Protein AF-A0A927HAE6-F1 (afdb_monomer)

Sequence (203 aa):
MENYNNEDVLAQYFDYMKSEEATVVFIVKNLIADVDTNRKWIDVVSFDSYGTRGDKIAFNYIVIELFDRKMFPKYPKGAEMRLKKAITWKTAHEDIAKQRTIGVKGIKFLITCKLFDKNRGKKETQLLPYWNEEYGGFDYTGRVKTTTIAKQFNLEPKWSYKITGVRKISDNQFKFIRKNYDSKIYPRILREKFVKINWFLDK

Nearest PDB structures (foldseek):
  8ttb-assembly1_B  TM=1.935E-01  e=2.616E-01  Homo sapiens
  9fsm-assembly1_A  TM=1.400E-01  e=1.112E+00  Klebsiella pneumoniae
  8a43-assembly1_B  TM=2.307E-01  e=9.176E+00  Homo sapiens

Organism: NCBI:txid2772559

Secondary structure (DSSP, 8-state):
-----HHHHHHHHHHHTTSHHHHHHHHHHHH-TTS--TTEEEEEEEEEEEEEETTEEEEEEEEEEEEE--S---PPTT--HHHHHHHHHHHHHHHHHHHHHTT---EEEEEEEEEEETTTT-EEEEEEE--BTTTTB---SSSSS-SEEEEEEEPPP-EEEEEEEEEEE-HHHHHHHHHHIIIIIHHHHHHHSS--GGGGT--

Structure (mmCIF, N/CA/C/O backbone):
data_AF-A0A927HAE6-F1
#
_entry.id   AF-A0A927HAE6-F1
#
loop_
_atom_site.group_PDB
_atom_site.id
_atom_site.type_symbol
_atom_site.label_atom_id
_atom_site.label_alt_id
_atom_site.label_comp_id
_atom_site.label_asym_id
_atom_site.label_entity_id
_atom_site.label_seq_id
_atom_site.pdbx_PDB_ins_code
_atom_site.Cartn_x
_atom_site.Cartn_y
_atom_site.Cartn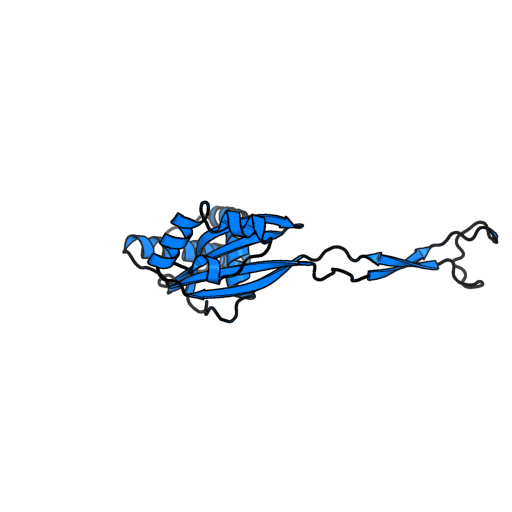_z
_atom_site.occupancy
_atom_site.B_iso_or_equiv
_atom_site.auth_seq_id
_atom_site.auth_comp_id
_atom_site.auth_asym_id
_atom_site.auth_atom_id
_atom_site.pdbx_PDB_model_num
ATOM 1 N N . MET A 1 1 ? -17.449 27.053 11.592 1.00 42.19 1 MET A N 1
ATOM 2 C CA . MET A 1 1 ? -16.990 26.309 10.399 1.00 42.19 1 MET A CA 1
ATOM 3 C C . MET A 1 1 ? -15.480 26.420 10.397 1.00 42.19 1 MET A C 1
ATOM 5 O O . MET A 1 1 ? -15.002 27.544 10.413 1.00 42.19 1 MET A O 1
ATOM 9 N N . GLU A 1 2 ? -14.742 25.316 10.505 1.00 46.38 2 GLU A N 1
ATOM 10 C CA . GLU A 1 2 ? -13.275 25.371 10.457 1.00 46.38 2 GLU A CA 1
ATOM 11 C C . GLU A 1 2 ? -12.847 25.801 9.049 1.00 46.38 2 GLU A C 1
ATOM 13 O O . GLU A 1 2 ? -12.981 25.042 8.088 1.00 46.38 2 GLU A O 1
ATOM 18 N N . ASN A 1 3 ? -12.391 27.049 8.922 1.00 47.56 3 ASN A N 1
ATOM 19 C CA . ASN A 1 3 ? -11.687 27.530 7.741 1.00 47.56 3 ASN A CA 1
ATOM 20 C C . ASN A 1 3 ? -10.316 26.861 7.738 1.00 47.56 3 ASN A C 1
ATOM 22 O O . ASN A 1 3 ? -9.358 27.384 8.302 1.00 47.56 3 ASN A O 1
ATOM 26 N N . TYR A 1 4 ? -10.224 25.675 7.145 1.00 58.69 4 TYR A N 1
ATOM 27 C CA . TYR A 1 4 ? -8.917 25.133 6.819 1.00 58.69 4 TYR A CA 1
ATOM 28 C C . TYR A 1 4 ? -8.237 26.071 5.833 1.00 58.69 4 TYR A C 1
ATOM 30 O O . TYR A 1 4 ? -8.824 26.437 4.812 1.00 58.69 4 TYR A O 1
ATOM 38 N N . ASN A 1 5 ? -6.989 26.426 6.124 1.00 83.50 5 ASN A N 1
ATOM 39 C CA . ASN A 1 5 ? -6.126 26.964 5.096 1.00 83.50 5 ASN A CA 1
ATOM 40 C C . ASN A 1 5 ? -5.948 25.867 4.033 1.00 83.50 5 ASN A C 1
ATOM 42 O O . ASN A 1 5 ? -5.366 24.812 4.295 1.00 83.50 5 ASN A O 1
ATOM 46 N N . ASN A 1 6 ? -6.530 26.077 2.852 1.00 86.06 6 ASN A N 1
ATOM 47 C CA . ASN A 1 6 ? -6.488 25.102 1.762 1.00 86.06 6 ASN A CA 1
ATOM 48 C C . ASN A 1 6 ? -5.044 24.788 1.341 1.00 86.06 6 ASN A C 1
ATOM 50 O O . ASN A 1 6 ? -4.777 23.677 0.883 1.00 86.06 6 ASN A O 1
ATOM 54 N N . GLU A 1 7 ? -4.128 25.741 1.520 1.00 88.19 7 GLU A N 1
ATOM 55 C CA . GLU A 1 7 ? -2.707 25.583 1.210 1.00 88.19 7 GLU A CA 1
ATOM 56 C C . GLU A 1 7 ? -2.041 24.555 2.129 1.00 88.19 7 GLU A C 1
ATOM 58 O O . GLU A 1 7 ? -1.369 23.648 1.638 1.00 88.19 7 GLU A O 1
ATOM 63 N N . ASP A 1 8 ? -2.324 24.600 3.433 1.00 92.31 8 ASP A N 1
ATOM 64 C CA . ASP A 1 8 ? -1.765 23.649 4.402 1.00 92.31 8 ASP A CA 1
ATOM 65 C C . ASP A 1 8 ? -2.241 22.216 4.123 1.00 92.31 8 ASP A C 1
ATOM 67 O O . ASP A 1 8 ? -1.464 21.261 4.177 1.00 92.31 8 ASP A O 1
ATOM 71 N N . VAL A 1 9 ? -3.523 22.052 3.776 1.00 92.69 9 VAL A N 1
ATOM 72 C CA . VAL A 1 9 ? -4.093 20.739 3.424 1.00 92.69 9 VAL A CA 1
ATOM 73 C C . VAL A 1 9 ? -3.466 20.196 2.138 1.00 92.69 9 VAL A C 1
ATOM 75 O O . VAL A 1 9 ? -3.219 18.994 2.030 1.00 92.69 9 VAL A O 1
ATOM 78 N N . LEU A 1 10 ? -3.194 21.065 1.162 1.00 95.50 10 LEU A N 1
ATOM 79 C CA . LEU A 1 10 ? -2.511 20.688 -0.074 1.00 95.50 10 LEU A CA 1
ATOM 80 C C . LEU A 1 10 ? -1.057 20.287 0.175 1.00 95.50 10 LEU A C 1
ATOM 82 O O . LEU A 1 10 ? -0.629 19.268 -0.364 1.00 95.50 10 LEU A O 1
ATOM 86 N N . ALA A 1 11 ? -0.321 21.040 0.995 1.00 95.50 11 ALA A N 1
ATOM 87 C CA . ALA A 1 11 ? 1.064 20.734 1.339 1.00 95.50 11 ALA A CA 1
ATOM 88 C C . ALA A 1 11 ? 1.182 19.345 1.988 1.00 95.50 11 ALA A C 1
ATOM 90 O O . ALA A 1 11 ? 1.904 18.487 1.478 1.00 95.50 11 ALA A O 1
ATOM 91 N N . GLN A 1 12 ? 0.367 19.073 3.014 1.00 96.19 12 GLN A N 1
ATOM 92 C CA . GLN A 1 12 ? 0.326 17.760 3.671 1.00 96.19 12 GLN A CA 1
ATOM 93 C C . GLN A 1 12 ? -0.044 16.635 2.698 1.00 96.19 12 GLN A C 1
ATOM 95 O O . GLN A 1 12 ? 0.540 15.552 2.732 1.00 96.19 12 GLN A O 1
ATOM 100 N N . TYR A 1 13 ? -0.991 16.890 1.792 1.00 96.88 13 TYR A N 1
ATOM 101 C CA . TYR A 1 13 ? -1.370 15.911 0.780 1.00 96.88 13 TYR A CA 1
ATOM 102 C C . TYR A 1 13 ? -0.236 15.623 -0.218 1.00 96.88 13 TYR A C 1
ATOM 104 O O . TYR A 1 13 ? -0.074 14.477 -0.638 1.00 96.88 13 TYR A O 1
ATOM 112 N N . PHE A 1 14 ? 0.565 16.621 -0.600 1.00 96.12 14 PHE A N 1
ATOM 113 C CA . PHE A 1 14 ? 1.716 16.408 -1.482 1.00 96.12 14 PHE A CA 1
ATOM 114 C C . PHE A 1 14 ? 2.829 15.603 -0.818 1.00 96.12 14 PHE A C 1
ATOM 116 O O . PHE A 1 14 ? 3.466 14.795 -1.496 1.00 96.12 14 PHE A O 1
ATOM 123 N N . ASP A 1 15 ? 3.038 15.780 0.483 1.00 96.56 15 ASP A N 1
ATOM 124 C CA . ASP A 1 15 ? 3.978 14.952 1.235 1.00 96.56 15 ASP A CA 1
ATOM 125 C C . ASP A 1 15 ? 3.457 13.521 1.374 1.00 96.56 15 ASP A C 1
ATOM 127 O O . ASP A 1 15 ? 4.186 12.573 1.079 1.00 96.56 15 ASP A O 1
ATOM 131 N N . TYR A 1 16 ? 2.162 13.352 1.667 1.00 96.38 16 TYR A N 1
ATOM 132 C CA . TYR A 1 16 ? 1.500 12.048 1.619 1.00 96.38 16 TYR A CA 1
ATOM 133 C C . TYR A 1 16 ? 1.678 11.360 0.260 1.00 96.38 16 TYR A C 1
ATOM 135 O O . TYR A 1 16 ? 1.997 10.179 0.208 1.00 96.38 16 TYR A O 1
ATOM 143 N N . MET A 1 17 ? 1.524 12.072 -0.860 1.00 95.56 17 MET A N 1
ATOM 144 C CA . MET A 1 17 ? 1.673 11.479 -2.196 1.00 95.56 17 MET A CA 1
ATOM 145 C C . MET A 1 17 ? 3.058 10.868 -2.462 1.00 95.56 17 MET A C 1
ATOM 147 O O . MET A 1 17 ? 3.177 10.042 -3.368 1.00 95.56 17 MET A O 1
ATOM 151 N N . LYS A 1 18 ? 4.085 11.272 -1.708 1.00 93.31 18 LYS A N 1
ATOM 152 C CA . LYS A 1 18 ? 5.451 10.742 -1.808 1.00 93.31 18 LYS A CA 1
ATOM 153 C C . LYS A 1 18 ? 5.709 9.577 -0.845 1.00 93.31 18 LYS A C 1
ATOM 155 O O . LYS A 1 18 ? 6.786 8.993 -0.905 1.00 93.31 18 LYS A O 1
ATOM 160 N N . SER A 1 19 ? 4.760 9.248 0.032 1.00 93.88 19 SER A N 1
ATOM 161 C CA . SER A 1 19 ? 4.939 8.228 1.063 1.00 93.88 19 SER A CA 1
ATOM 162 C C . SER A 1 19 ? 4.678 6.806 0.558 1.00 93.88 19 SER A C 1
ATOM 164 O O . SER A 1 19 ? 4.001 6.550 -0.449 1.00 93.88 19 SER A O 1
ATOM 166 N N . GLU A 1 20 ? 5.180 5.838 1.321 1.00 94.44 20 GLU A N 1
ATOM 167 C CA . GLU A 1 20 ? 4.875 4.421 1.162 1.00 94.44 20 GLU A CA 1
ATOM 168 C C . GLU A 1 20 ? 3.369 4.165 1.316 1.00 94.44 20 GLU A C 1
ATOM 170 O O . GLU A 1 20 ? 2.805 3.325 0.612 1.00 94.44 20 GLU A O 1
ATOM 175 N N . GLU A 1 21 ? 2.698 4.925 2.184 1.00 96.06 21 GLU A N 1
ATOM 176 C CA . GLU A 1 21 ? 1.262 4.815 2.432 1.00 96.06 21 GLU A CA 1
ATOM 177 C C . GLU A 1 21 ? 0.447 5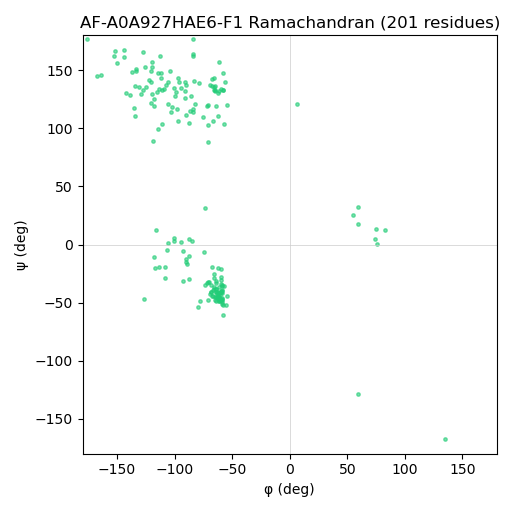.094 1.162 1.00 96.06 21 GLU A C 1
ATOM 179 O O . GLU A 1 21 ? -0.424 4.300 0.795 1.00 96.06 21 GLU A O 1
ATOM 184 N N . ALA A 1 22 ? 0.766 6.167 0.429 1.00 96.06 22 ALA A N 1
ATOM 185 C CA . ALA A 1 22 ? 0.105 6.471 -0.839 1.00 96.06 22 ALA A CA 1
ATOM 186 C C . ALA A 1 22 ? 0.317 5.363 -1.879 1.00 96.06 22 ALA A C 1
ATOM 188 O O . ALA A 1 22 ? -0.607 5.012 -2.623 1.00 96.06 22 ALA A O 1
ATOM 189 N N . THR A 1 23 ? 1.509 4.761 -1.894 1.00 95.94 23 THR A N 1
ATOM 190 C CA . THR A 1 23 ? 1.818 3.615 -2.758 1.00 95.94 23 THR A CA 1
ATOM 191 C C . THR A 1 23 ? 0.961 2.401 -2.393 1.00 95.94 23 THR A C 1
ATOM 193 O O . THR A 1 23 ? 0.366 1.774 -3.274 1.00 95.94 23 THR A O 1
ATOM 196 N N . VAL A 1 24 ? 0.832 2.091 -1.101 1.00 97.56 24 VAL A N 1
ATOM 197 C CA . VAL A 1 24 ? -0.022 1.001 -0.614 1.00 97.56 24 VAL A CA 1
ATOM 198 C C . VAL A 1 24 ? -1.488 1.244 -0.980 1.00 97.56 24 VAL A C 1
ATOM 200 O O . VAL A 1 24 ? -2.131 0.359 -1.548 1.00 97.56 24 VAL A O 1
ATOM 203 N N . VAL A 1 25 ? -2.015 2.445 -0.729 1.00 97.06 25 VAL A N 1
ATOM 204 C CA . VAL A 1 25 ? -3.400 2.806 -1.078 1.00 97.06 25 VAL A CA 1
ATOM 205 C C . VAL A 1 25 ? -3.643 2.666 -2.583 1.00 97.06 25 VAL A C 1
ATOM 207 O O . VAL A 1 25 ? -4.686 2.148 -2.992 1.00 97.06 25 VAL A O 1
ATOM 210 N N . PHE A 1 26 ? -2.677 3.056 -3.422 1.00 95.69 26 PHE A N 1
ATOM 211 C CA . PHE A 1 26 ? -2.753 2.847 -4.868 1.00 95.69 26 PHE A CA 1
ATOM 212 C C . PHE A 1 26 ? -2.854 1.360 -5.234 1.00 95.69 26 PHE A C 1
ATOM 214 O O . PHE A 1 26 ? -3.724 1.003 -6.034 1.00 95.69 26 PHE A O 1
ATOM 221 N N . ILE A 1 27 ? -2.005 0.505 -4.651 1.00 96.44 27 ILE A N 1
ATOM 222 C CA . ILE A 1 27 ? -2.010 -0.946 -4.898 1.00 96.44 27 ILE A CA 1
ATOM 223 C C . ILE A 1 27 ? -3.377 -1.532 -4.547 1.00 96.44 27 ILE A C 1
ATOM 225 O O . ILE A 1 27 ? -3.995 -2.193 -5.380 1.00 96.44 27 ILE A O 1
ATOM 229 N N . VAL A 1 28 ? -3.870 -1.253 -3.341 1.00 97.06 28 VAL A N 1
ATOM 230 C CA . VAL A 1 28 ? -5.134 -1.804 -2.839 1.00 97.06 28 VAL A CA 1
ATOM 231 C C . VAL A 1 28 ? -6.301 -1.382 -3.717 1.00 97.06 28 VAL A C 1
ATOM 233 O O . VAL A 1 28 ? -7.103 -2.216 -4.120 1.00 97.06 28 VAL A O 1
ATOM 236 N N . LYS A 1 29 ? -6.383 -0.091 -4.047 1.00 95.19 29 LYS A N 1
ATOM 237 C CA . LYS A 1 29 ? -7.529 0.463 -4.766 1.00 95.19 29 LYS A CA 1
ATOM 238 C C . LYS A 1 29 ? -7.571 0.068 -6.243 1.00 95.19 29 LYS A C 1
ATOM 240 O O . LYS A 1 29 ? -8.657 -0.065 -6.793 1.00 95.19 29 LYS A O 1
ATOM 245 N N . ASN A 1 30 ? -6.415 -0.053 -6.900 1.00 94.25 30 ASN A N 1
ATOM 246 C CA . ASN A 1 30 ? -6.360 -0.192 -8.361 1.00 94.25 30 ASN A CA 1
ATOM 247 C C . ASN A 1 30 ? -5.966 -1.592 -8.838 1.00 94.25 30 ASN A C 1
ATOM 249 O O . ASN A 1 30 ? -6.193 -1.903 -10.004 1.00 94.25 30 ASN A O 1
ATOM 253 N N . LEU A 1 31 ? -5.339 -2.415 -7.991 1.00 94.81 31 LEU A N 1
ATOM 254 C CA . LEU A 1 31 ? -4.762 -3.698 -8.414 1.00 94.81 31 LEU A CA 1
ATOM 255 C C . LEU A 1 31 ? -5.398 -4.915 -7.737 1.00 94.81 31 LEU A C 1
ATOM 257 O O . LEU A 1 31 ? -5.117 -6.037 -8.156 1.00 94.81 31 LEU A O 1
ATOM 261 N N . ILE A 1 32 ? -6.229 -4.720 -6.709 1.00 93.44 32 ILE A N 1
ATOM 262 C CA . ILE A 1 32 ? -6.862 -5.809 -5.961 1.00 93.44 32 ILE A CA 1
ATOM 263 C C . ILE A 1 32 ? -8.374 -5.776 -6.181 1.00 93.44 32 ILE A C 1
ATOM 265 O O . ILE A 1 32 ? -9.083 -5.018 -5.531 1.00 93.44 32 ILE A O 1
ATOM 269 N N . ALA A 1 33 ? -8.871 -6.627 -7.079 1.00 89.81 33 ALA A N 1
ATOM 270 C CA . ALA A 1 33 ? -10.307 -6.738 -7.345 1.00 89.81 33 ALA A CA 1
ATOM 271 C C . ALA A 1 33 ? -11.085 -7.376 -6.176 1.00 89.81 33 ALA A C 1
ATOM 273 O O . ALA A 1 33 ? -12.223 -6.999 -5.915 1.00 89.81 33 ALA A O 1
ATOM 274 N N . ASP A 1 34 ? -10.453 -8.296 -5.439 1.00 88.75 34 ASP A N 1
ATOM 275 C CA . ASP A 1 34 ? -11.093 -9.088 -4.375 1.00 88.75 34 ASP A CA 1
ATOM 276 C C . ASP A 1 34 ? -11.371 -8.295 -3.083 1.00 88.75 34 ASP A C 1
ATOM 278 O O . ASP A 1 34 ? -11.968 -8.816 -2.139 1.00 88.75 34 ASP A O 1
ATOM 282 N N . VAL A 1 35 ? -10.908 -7.046 -3.004 1.00 91.44 35 VAL A N 1
ATOM 283 C CA . VAL A 1 35 ? -11.091 -6.174 -1.841 1.00 91.44 35 VAL A CA 1
ATOM 284 C C . VAL A 1 35 ? -12.035 -5.051 -2.239 1.00 91.44 35 VAL A C 1
ATOM 286 O O . VAL A 1 35 ? -11.641 -4.098 -2.909 1.00 91.44 35 VAL A O 1
ATOM 289 N N . ASP A 1 36 ? -13.288 -5.145 -1.794 1.00 92.31 36 ASP A N 1
ATOM 290 C CA . ASP A 1 36 ? -14.262 -4.087 -2.039 1.00 92.31 36 ASP A CA 1
ATOM 291 C C . ASP A 1 36 ? -13.932 -2.843 -1.202 1.00 92.31 36 ASP A C 1
ATOM 293 O O . ASP A 1 36 ? -14.165 -2.774 0.009 1.00 92.31 36 ASP A O 1
ATOM 297 N N . THR A 1 37 ? -13.363 -1.846 -1.876 1.00 93.56 37 THR A N 1
ATOM 298 C CA . THR A 1 37 ? -13.028 -0.539 -1.298 1.00 93.56 37 THR A CA 1
ATOM 299 C C . THR A 1 37 ? -14.133 0.498 -1.523 1.00 93.56 37 THR A C 1
ATOM 301 O O . THR A 1 37 ? -13.995 1.661 -1.114 1.00 93.56 37 THR A O 1
ATOM 304 N N . ASN A 1 38 ? -15.254 0.114 -2.146 1.00 91.25 38 ASN A N 1
ATOM 305 C CA . ASN A 1 38 ? -16.365 1.025 -2.377 1.00 91.25 38 ASN A CA 1
ATOM 306 C C . ASN A 1 38 ? -16.975 1.466 -1.052 1.00 91.25 38 ASN A C 1
ATOM 308 O O . ASN A 1 38 ? -17.261 0.670 -0.162 1.00 91.25 38 ASN A O 1
ATOM 312 N N . ARG A 1 39 ? -17.182 2.781 -0.918 1.00 92.19 39 ARG A N 1
ATOM 313 C CA . ARG A 1 39 ? -17.737 3.401 0.299 1.00 92.19 39 ARG A CA 1
ATOM 314 C C . ARG A 1 39 ? -16.959 3.047 1.577 1.00 92.19 39 ARG A C 1
ATOM 316 O O . ARG A 1 39 ? -17.526 3.135 2.665 1.00 92.19 39 ARG A O 1
ATOM 323 N N . LYS A 1 40 ? -15.669 2.710 1.455 1.00 96.75 40 LYS A N 1
ATOM 324 C CA . LYS A 1 40 ? -14.759 2.482 2.583 1.00 96.75 40 LYS A CA 1
ATOM 325 C C . LYS A 1 40 ? -13.578 3.450 2.574 1.00 96.75 40 LYS A C 1
ATOM 327 O O . LYS A 1 40 ? -13.258 4.042 1.533 1.00 96.75 40 LYS A O 1
ATOM 332 N N . TRP A 1 41 ? -12.982 3.643 3.743 1.00 97.81 41 TRP A N 1
ATOM 333 C CA . TRP A 1 41 ? -11.652 4.218 3.918 1.00 97.81 41 TRP A CA 1
ATOM 334 C C . TRP A 1 41 ? -10.631 3.095 4.072 1.00 97.81 41 TRP A C 1
ATOM 336 O O . TRP A 1 41 ? -10.944 2.050 4.643 1.00 97.81 41 TRP A O 1
ATOM 346 N N . ILE A 1 42 ? -9.440 3.305 3.518 1.00 97.94 42 ILE A N 1
ATOM 347 C CA . ILE A 1 42 ? -8.320 2.367 3.586 1.00 97.94 42 ILE A CA 1
ATOM 348 C C . ILE A 1 42 ? -7.330 2.956 4.577 1.00 97.94 42 ILE A C 1
ATOM 350 O O . ILE A 1 42 ? -6.853 4.064 4.356 1.00 97.94 42 ILE A O 1
ATOM 354 N N . ASP A 1 43 ? -7.035 2.209 5.630 1.00 97.69 43 ASP A N 1
ATOM 355 C CA . ASP A 1 43 ? -5.989 2.526 6.593 1.00 97.69 43 ASP A CA 1
ATOM 356 C C . ASP A 1 43 ? -4.828 1.540 6.423 1.00 97.69 43 ASP A C 1
ATOM 358 O O . ASP A 1 43 ? -5.052 0.330 6.304 1.00 97.69 43 ASP A O 1
ATOM 362 N N . VAL A 1 44 ? -3.592 2.034 6.387 1.00 97.50 44 VAL A N 1
ATOM 363 C CA . VAL A 1 44 ? -2.393 1.197 6.250 1.00 97.50 44 VAL A CA 1
ATOM 364 C C . VAL A 1 44 ? -1.818 0.951 7.637 1.00 97.50 44 VAL A C 1
ATOM 366 O O . VAL A 1 44 ? -1.216 1.828 8.243 1.00 97.50 44 VAL A O 1
ATOM 369 N N . VAL A 1 45 ? -1.994 -0.264 8.155 1.00 96.38 45 VAL A N 1
ATOM 370 C CA . VAL A 1 45 ? -1.697 -0.558 9.568 1.00 96.38 45 VAL A CA 1
ATOM 371 C C . VAL A 1 45 ? -0.274 -1.075 9.763 1.00 96.38 45 VAL A C 1
ATOM 373 O O . VAL A 1 45 ? 0.324 -0.892 10.824 1.00 96.38 45 VAL A O 1
ATOM 376 N N . SER A 1 46 ? 0.263 -1.789 8.776 1.00 96.81 46 SER A N 1
ATOM 377 C CA . SER A 1 46 ? 1.616 -2.340 8.832 1.00 96.81 46 SER A CA 1
ATOM 378 C C . SER A 1 46 ? 2.067 -2.756 7.442 1.00 96.81 46 SER A C 1
ATOM 380 O O . SER A 1 46 ? 1.269 -3.236 6.645 1.00 96.81 46 SER A O 1
ATOM 382 N N . PHE A 1 47 ? 3.348 -2.618 7.152 1.00 96.88 47 PHE A N 1
ATOM 383 C CA . PHE A 1 47 ? 3.971 -3.204 5.977 1.00 96.88 47 PHE A CA 1
ATOM 384 C C . PHE A 1 47 ? 5.440 -3.465 6.285 1.00 96.88 47 PHE A C 1
ATOM 386 O O . PHE A 1 47 ? 5.975 -2.949 7.266 1.00 96.88 47 PHE A O 1
ATOM 393 N N . ASP A 1 48 ? 6.081 -4.246 5.427 1.00 95.56 48 ASP A N 1
ATOM 394 C CA . ASP A 1 48 ? 7.534 -4.331 5.371 1.00 95.56 48 ASP A CA 1
ATOM 395 C C . ASP A 1 48 ? 8.009 -4.247 3.921 1.00 95.56 48 ASP A C 1
ATOM 397 O O . ASP A 1 48 ? 7.308 -4.679 2.997 1.00 95.56 48 ASP A O 1
ATOM 401 N N . SER A 1 49 ? 9.201 -3.689 3.722 1.00 93.94 49 SER A N 1
ATOM 402 C CA . SER A 1 49 ? 9.795 -3.479 2.404 1.00 93.94 49 SER A CA 1
ATOM 403 C C . SER A 1 49 ? 11.251 -3.931 2.369 1.00 93.94 49 SER A C 1
ATOM 405 O O . SER A 1 49 ? 11.944 -3.887 3.377 1.00 93.94 49 SER A O 1
ATOM 407 N N . TYR A 1 50 ? 11.720 -4.361 1.197 1.00 90.19 50 TYR A N 1
ATOM 408 C CA . TYR A 1 50 ? 13.088 -4.863 1.005 1.00 90.19 50 TYR A CA 1
ATOM 409 C C . TYR A 1 50 ? 13.926 -4.007 0.042 1.00 90.19 50 TYR A C 1
ATOM 411 O O . TYR A 1 50 ? 14.988 -4.434 -0.413 1.00 90.19 50 TYR A O 1
ATOM 419 N N . GLY A 1 51 ? 13.446 -2.807 -0.300 1.00 89.56 51 GLY A N 1
ATOM 420 C CA . GLY A 1 51 ? 14.175 -1.822 -1.098 1.00 89.56 51 GLY A CA 1
ATOM 421 C C . GLY A 1 51 ? 13.333 -1.176 -2.193 1.00 89.56 51 GLY A C 1
ATOM 422 O O . GLY A 1 51 ? 12.109 -1.311 -2.233 1.00 89.56 51 GLY A O 1
ATOM 423 N N . THR A 1 52 ? 14.006 -0.483 -3.107 1.00 91.69 52 THR A N 1
ATOM 424 C CA . THR A 1 52 ? 13.386 0.244 -4.219 1.00 91.69 52 THR A CA 1
ATOM 425 C C . THR A 1 52 ? 13.871 -0.274 -5.572 1.00 91.69 52 THR A C 1
ATOM 427 O O . THR A 1 52 ? 14.968 -0.824 -5.711 1.00 91.69 52 THR A O 1
ATOM 430 N N . ARG A 1 53 ? 13.029 -0.135 -6.598 1.00 90.94 53 ARG A N 1
ATOM 431 C CA . ARG A 1 53 ? 13.390 -0.346 -8.003 1.00 90.94 53 ARG A CA 1
ATOM 432 C C . ARG A 1 53 ? 12.833 0.811 -8.827 1.00 90.94 53 ARG A C 1
ATOM 434 O O . ARG A 1 53 ? 11.617 0.937 -8.975 1.00 90.94 53 ARG A O 1
ATOM 441 N N . GLY A 1 54 ? 13.723 1.659 -9.339 1.00 88.25 54 GLY A N 1
ATOM 442 C CA . GLY A 1 54 ? 13.318 2.955 -9.883 1.00 88.25 54 GLY A CA 1
ATOM 443 C C . GLY A 1 54 ? 12.627 3.793 -8.804 1.00 88.25 54 GLY A C 1
ATOM 444 O O . GLY A 1 54 ? 13.134 3.908 -7.693 1.00 88.25 54 GLY A O 1
ATOM 445 N N . ASP A 1 55 ? 11.440 4.307 -9.115 1.00 88.38 55 ASP A N 1
ATOM 446 C CA . ASP A 1 55 ? 10.588 5.106 -8.226 1.00 88.38 55 ASP A CA 1
ATOM 447 C C . ASP A 1 55 ? 9.683 4.266 -7.302 1.00 88.38 55 ASP A C 1
ATOM 449 O O . ASP A 1 55 ? 8.841 4.818 -6.597 1.00 88.38 55 ASP A O 1
ATOM 453 N N . LYS A 1 56 ? 9.782 2.927 -7.333 1.00 92.38 56 LYS A N 1
ATOM 454 C CA . LYS A 1 56 ? 8.823 2.030 -6.663 1.00 92.38 56 LYS A CA 1
ATOM 455 C C . LYS A 1 56 ? 9.438 1.263 -5.510 1.00 92.38 56 LYS A C 1
ATOM 457 O O . LYS A 1 56 ? 10.486 0.638 -5.659 1.00 92.38 56 LYS A O 1
ATOM 462 N N . ILE A 1 57 ? 8.727 1.229 -4.388 1.00 93.38 57 ILE A N 1
ATOM 463 C CA . ILE A 1 57 ? 9.076 0.419 -3.217 1.00 93.38 57 ILE A CA 1
ATOM 464 C C . ILE A 1 57 ? 8.655 -1.030 -3.450 1.00 93.38 57 ILE A C 1
ATOM 466 O O . ILE A 1 57 ? 7.579 -1.301 -3.990 1.00 93.38 57 ILE A O 1
ATOM 470 N N . ALA A 1 58 ? 9.499 -1.970 -3.042 1.00 93.56 58 ALA A N 1
ATOM 471 C CA . ALA A 1 58 ? 9.229 -3.393 -3.106 1.00 93.56 58 ALA A CA 1
ATOM 472 C C . ALA A 1 58 ? 8.841 -3.921 -1.717 1.00 93.56 58 ALA A C 1
ATOM 474 O O . ALA A 1 58 ? 9.626 -3.849 -0.774 1.00 93.56 58 ALA A O 1
ATOM 475 N N . PHE A 1 59 ? 7.622 -4.448 -1.600 1.00 95.56 59 PHE A N 1
ATOM 476 C CA . PHE A 1 59 ? 7.045 -4.891 -0.330 1.00 95.56 59 PHE A CA 1
ATOM 477 C C . PHE A 1 59 ? 7.230 -6.393 -0.110 1.00 95.56 59 PHE A C 1
ATOM 479 O O . PHE A 1 59 ? 7.017 -7.184 -1.030 1.00 95.56 59 PHE A O 1
ATOM 486 N N . ASN A 1 60 ? 7.546 -6.783 1.124 1.00 94.81 60 ASN A N 1
ATOM 487 C CA . ASN A 1 60 ? 7.442 -8.168 1.579 1.00 94.81 60 ASN A CA 1
ATOM 488 C C . ASN A 1 60 ? 5.981 -8.511 1.894 1.00 94.81 60 ASN A C 1
ATOM 490 O O . ASN A 1 60 ? 5.446 -9.506 1.402 1.00 94.81 60 ASN A O 1
ATOM 494 N N . TYR A 1 61 ? 5.311 -7.652 2.665 1.00 96.56 61 TYR A N 1
ATOM 495 C CA . TYR A 1 61 ? 3.883 -7.756 2.951 1.00 96.56 61 TYR A CA 1
ATOM 496 C C . TYR A 1 61 ? 3.274 -6.386 3.248 1.00 96.56 61 TYR A C 1
ATOM 498 O O . TYR A 1 61 ? 3.977 -5.428 3.565 1.00 96.56 61 TYR A O 1
ATOM 506 N N . ILE A 1 62 ? 1.950 -6.321 3.158 1.00 97.88 62 ILE A N 1
ATOM 507 C CA . ILE A 1 62 ? 1.125 -5.163 3.489 1.00 97.88 62 ILE A CA 1
ATOM 508 C C . ILE A 1 62 ? -0.062 -5.659 4.320 1.00 97.88 62 ILE A C 1
ATOM 510 O O . ILE A 1 62 ? -0.691 -6.659 3.978 1.00 97.88 62 ILE A O 1
ATOM 514 N N . VAL A 1 63 ? -0.401 -4.943 5.386 1.00 98.12 63 VAL A N 1
ATOM 515 C CA . VAL A 1 63 ? -1.635 -5.102 6.152 1.00 98.12 63 VAL A CA 1
ATOM 516 C C . VAL A 1 63 ? -2.405 -3.794 6.124 1.00 98.12 63 VAL A C 1
ATOM 518 O O . VAL A 1 63 ? -1.925 -2.760 6.591 1.00 98.12 63 VAL A O 1
ATOM 521 N N . ILE A 1 64 ? -3.631 -3.869 5.621 1.00 98.25 64 ILE A N 1
ATOM 522 C CA . ILE A 1 64 ? -4.584 -2.762 5.649 1.00 98.25 64 ILE A CA 1
ATOM 523 C C . ILE A 1 64 ? -5.763 -3.077 6.557 1.00 98.25 64 ILE A C 1
ATOM 525 O O . ILE A 1 64 ? -6.056 -4.241 6.839 1.00 98.25 64 ILE A O 1
ATOM 529 N N . GLU A 1 65 ? -6.479 -2.034 6.945 1.00 98.12 65 GLU A N 1
ATOM 530 C CA . GLU A 1 65 ? -7.754 -2.105 7.639 1.00 98.12 65 GLU A CA 1
ATOM 531 C C . GLU A 1 65 ? -8.777 -1.221 6.918 1.00 98.12 65 GLU A C 1
ATOM 533 O O . GLU A 1 65 ? -8.507 -0.068 6.591 1.00 98.12 65 GLU A O 1
ATOM 538 N N . LEU A 1 66 ? -9.947 -1.783 6.613 1.00 98.00 66 LEU A N 1
ATOM 539 C CA . LEU A 1 66 ? -11.025 -1.070 5.937 1.00 98.00 66 LEU A CA 1
ATOM 540 C C . LEU A 1 66 ? -12.083 -0.606 6.928 1.00 98.00 66 LEU A C 1
ATOM 542 O O . LEU A 1 66 ? -12.658 -1.427 7.647 1.00 98.00 66 LEU A O 1
ATOM 546 N N . PHE A 1 67 ? -12.400 0.682 6.879 1.00 98.00 67 PHE A N 1
ATOM 547 C CA . PHE A 1 67 ? -13.440 1.309 7.691 1.00 98.00 67 PHE A CA 1
ATOM 548 C C . PHE A 1 67 ? -14.609 1.755 6.818 1.00 98.00 67 PHE A C 1
ATOM 550 O O . PHE A 1 67 ? -14.414 2.222 5.696 1.00 98.00 67 PHE A O 1
ATOM 557 N N . ASP A 1 68 ? -15.834 1.639 7.325 1.00 97.62 68 ASP A N 1
ATOM 558 C CA . ASP A 1 68 ? -16.985 2.256 6.667 1.00 97.62 68 ASP A CA 1
ATOM 559 C C . ASP A 1 68 ? -16.875 3.779 6.746 1.00 97.62 68 ASP A C 1
ATOM 561 O O . ASP A 1 68 ? -16.475 4.330 7.772 1.00 97.62 68 ASP A O 1
ATOM 565 N N . ARG A 1 69 ? -17.273 4.479 5.681 1.00 97.06 69 ARG A N 1
ATOM 566 C CA . ARG A 1 69 ? -17.305 5.948 5.699 1.00 97.06 69 ARG A CA 1
ATOM 567 C C . ARG A 1 69 ? -18.435 6.439 6.600 1.00 97.06 69 ARG A C 1
ATOM 569 O O . ARG A 1 69 ? -19.601 6.142 6.330 1.00 97.06 69 ARG A O 1
ATOM 576 N N . LYS A 1 70 ? -18.100 7.202 7.638 1.00 96.62 70 LYS A N 1
ATOM 577 C CA . LYS A 1 70 ? -19.055 7.917 8.502 1.00 96.62 70 LYS A CA 1
ATOM 578 C C . LYS A 1 70 ? -19.000 9.424 8.267 1.00 96.62 70 LYS A C 1
ATOM 580 O O . LYS A 1 70 ? -20.021 10.094 8.393 1.00 96.62 70 LYS A O 1
ATOM 585 N N . MET A 1 71 ? -17.848 9.944 7.853 1.00 96.06 71 MET A N 1
ATOM 586 C CA . MET A 1 71 ? -17.674 11.314 7.384 1.00 96.06 71 MET A CA 1
ATOM 587 C C . MET A 1 71 ? -17.563 11.358 5.861 1.00 96.06 71 MET A C 1
ATOM 589 O O . MET A 1 71 ? -17.050 10.443 5.215 1.00 96.06 71 MET A O 1
ATOM 593 N N . PHE A 1 72 ? -18.031 12.463 5.285 1.00 94.88 72 PHE A N 1
ATOM 594 C CA . PHE A 1 72 ? -17.964 12.722 3.852 1.00 94.88 72 PHE A CA 1
ATOM 595 C C . PHE A 1 72 ? -17.268 14.061 3.611 1.00 94.88 72 PHE A C 1
ATOM 597 O O . PHE A 1 72 ? -17.568 15.031 4.315 1.00 94.88 72 PHE A O 1
ATOM 604 N N . PRO A 1 73 ? -16.344 14.130 2.638 1.00 94.94 73 PRO A N 1
ATOM 605 C CA . PRO A 1 73 ? -15.627 15.360 2.355 1.00 94.94 73 PRO A CA 1
ATOM 606 C C . PRO A 1 73 ? -16.595 16.427 1.844 1.00 94.94 73 PRO A C 1
ATOM 608 O O . PRO A 1 73 ? -17.452 16.159 0.999 1.00 94.94 73 PRO A O 1
ATOM 611 N N . LYS A 1 74 ? -16.445 17.652 2.347 1.00 94.31 74 LYS A N 1
ATOM 612 C CA . LYS A 1 74 ? -17.200 18.820 1.886 1.00 94.31 74 LYS A CA 1
ATOM 613 C C . LYS A 1 74 ? -16.296 19.655 0.993 1.00 94.31 74 LYS A C 1
ATOM 615 O O . LYS A 1 74 ? -15.291 20.186 1.455 1.00 94.31 74 LYS A O 1
ATOM 620 N N . TYR A 1 75 ? -16.634 19.744 -0.289 1.00 94.12 75 TYR A N 1
ATOM 621 C CA . TYR A 1 75 ? -15.813 20.454 -1.266 1.00 94.12 75 TYR A CA 1
ATOM 622 C C . TYR A 1 75 ? -16.283 21.903 -1.443 1.00 94.12 75 TYR A C 1
ATOM 624 O O . TYR A 1 75 ? -17.483 22.118 -1.636 1.00 94.12 75 TYR A O 1
ATOM 632 N N . PRO A 1 76 ? -15.367 22.889 -1.460 1.00 92.06 76 PRO A N 1
ATOM 633 C CA . PRO A 1 76 ? -15.695 24.245 -1.879 1.00 92.06 76 PRO A CA 1
ATOM 634 C C . PRO A 1 76 ? -16.245 24.276 -3.311 1.00 92.06 76 PRO A C 1
ATOM 636 O O . PRO A 1 76 ? -15.850 23.478 -4.172 1.00 92.06 76 PRO A O 1
ATOM 639 N N . LYS A 1 77 ? -17.149 25.221 -3.586 1.00 93.25 77 LYS A N 1
ATOM 640 C CA . LYS A 1 77 ? -17.677 25.435 -4.939 1.00 93.25 77 LYS A CA 1
ATOM 641 C C . LYS A 1 77 ? -16.523 25.819 -5.871 1.00 93.25 77 LYS A C 1
ATOM 643 O O . LYS A 1 77 ? -15.709 26.664 -5.525 1.00 93.25 77 LYS A O 1
ATOM 648 N N . GLY A 1 78 ? -16.437 25.174 -7.033 1.00 91.19 78 GLY A N 1
ATOM 649 C CA . GLY A 1 78 ? -15.357 25.419 -7.997 1.00 91.19 78 GLY A CA 1
ATOM 650 C C . GLY A 1 78 ? -13.992 24.832 -7.616 1.00 91.19 78 GLY A C 1
ATOM 651 O O . GLY A 1 78 ? -13.037 25.045 -8.351 1.00 91.19 78 GLY A O 1
ATOM 652 N N . ALA A 1 79 ? -13.880 24.065 -6.522 1.00 91.50 79 ALA A N 1
ATOM 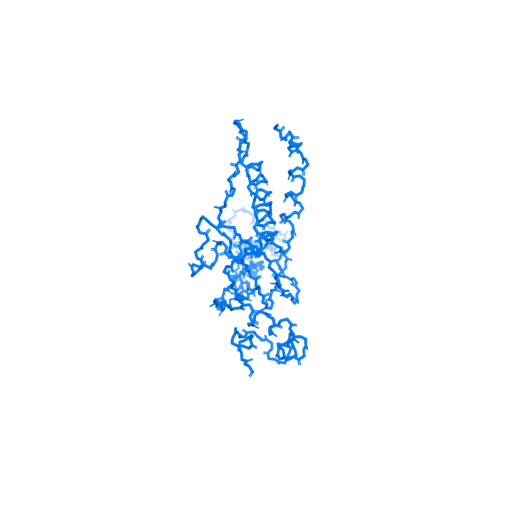653 C CA . ALA A 1 79 ? -12.601 23.486 -6.117 1.00 91.50 79 ALA A CA 1
ATOM 654 C C . ALA A 1 79 ? -11.987 22.599 -7.213 1.00 91.50 79 ALA A C 1
ATOM 656 O O . ALA A 1 79 ? -12.645 21.701 -7.766 1.00 91.50 79 ALA A O 1
ATOM 657 N N . GLU A 1 80 ? -10.698 22.817 -7.465 1.00 94.88 80 GLU A N 1
ATOM 658 C CA . GLU A 1 80 ? -9.903 21.997 -8.368 1.00 94.88 80 GLU A CA 1
ATOM 659 C C . GLU A 1 80 ? -9.822 20.540 -7.902 1.00 94.88 80 GLU A C 1
ATOM 661 O O . GLU A 1 80 ? -9.951 20.210 -6.718 1.00 94.88 80 GLU A O 1
ATOM 666 N N . MET A 1 81 ? -9.546 19.638 -8.845 1.00 94.81 81 MET A N 1
ATOM 667 C CA . MET A 1 81 ? -9.439 18.205 -8.564 1.00 94.81 81 MET A CA 1
ATOM 668 C C . MET A 1 81 ? -8.361 17.886 -7.515 1.00 94.81 81 MET A C 1
ATOM 670 O O . MET A 1 81 ? -8.549 16.982 -6.701 1.00 94.81 81 MET A O 1
ATOM 674 N N . ARG A 1 82 ? -7.241 18.623 -7.508 1.00 94.38 82 ARG A N 1
ATOM 675 C CA . ARG A 1 82 ? -6.151 18.424 -6.537 1.00 94.38 82 ARG A CA 1
ATOM 676 C C . ARG A 1 82 ? -6.615 18.717 -5.110 1.00 94.38 82 ARG A C 1
ATOM 678 O O . ARG A 1 82 ? -6.470 17.858 -4.245 1.00 94.38 82 ARG A O 1
ATOM 685 N N . LEU A 1 83 ? -7.273 19.856 -4.898 1.00 95.06 83 LEU A N 1
ATOM 686 C CA . LEU A 1 83 ? -7.835 20.221 -3.598 1.00 95.06 83 LEU A CA 1
ATOM 687 C C . LEU A 1 83 ? -8.916 19.228 -3.148 1.00 95.06 83 LEU A C 1
ATOM 689 O O . LEU A 1 83 ? -8.918 18.798 -1.999 1.00 95.06 83 LEU A O 1
ATOM 693 N N . LYS A 1 84 ? -9.787 18.770 -4.057 1.00 96.75 84 LYS A N 1
ATOM 694 C CA . LYS A 1 84 ? -10.783 17.728 -3.746 1.00 96.75 84 LYS A CA 1
ATOM 695 C C . LYS A 1 84 ? -10.136 16.429 -3.257 1.00 96.75 84 LYS A C 1
ATOM 697 O O . LYS A 1 84 ? -10.630 15.823 -2.305 1.00 96.75 84 LYS A O 1
ATOM 702 N N . LYS A 1 85 ? -9.029 15.994 -3.871 1.00 96.25 85 LYS A N 1
ATOM 703 C CA . LYS A 1 85 ? -8.279 14.812 -3.415 1.00 96.25 85 LYS A CA 1
ATOM 704 C C . LYS A 1 85 ? -7.673 15.026 -2.029 1.00 96.25 85 LYS A C 1
ATOM 706 O O . LYS A 1 85 ? -7.848 14.155 -1.182 1.00 96.25 85 LYS A O 1
ATOM 711 N N . ALA A 1 86 ? -7.061 16.184 -1.789 1.00 97.00 86 ALA A N 1
ATOM 712 C CA . ALA A 1 86 ? -6.477 16.535 -0.497 1.00 97.00 86 ALA A CA 1
ATOM 713 C C . ALA A 1 86 ? -7.532 16.570 0.626 1.00 97.00 86 ALA A C 1
ATOM 715 O O . ALA A 1 86 ? -7.360 15.930 1.659 1.00 97.00 86 ALA A O 1
ATOM 716 N N . ILE A 1 87 ? -8.688 17.202 0.382 1.00 96.81 87 ILE A N 1
ATOM 717 C CA . ILE A 1 87 ? -9.822 17.207 1.322 1.00 96.81 87 ILE A CA 1
ATOM 718 C C . ILE A 1 87 ? -10.318 15.779 1.583 1.00 96.81 87 ILE A C 1
ATOM 720 O O . ILE A 1 87 ? -10.566 15.413 2.725 1.00 96.81 87 ILE A O 1
ATOM 724 N N . THR A 1 88 ? -10.440 14.952 0.540 1.00 96.56 88 THR A N 1
ATOM 725 C CA . THR A 1 88 ? -10.878 13.551 0.686 1.00 96.56 88 THR A CA 1
ATOM 726 C C . THR A 1 88 ? -9.905 12.739 1.536 1.00 96.56 88 THR A C 1
ATOM 728 O O . THR A 1 88 ? -10.345 11.996 2.408 1.00 96.56 88 THR A O 1
ATOM 731 N N . TRP A 1 89 ? -8.601 12.887 1.293 1.00 97.12 89 TRP A N 1
ATOM 732 C CA . TRP A 1 89 ? -7.541 12.245 2.070 1.00 97.12 89 TRP A CA 1
ATOM 733 C C . TRP A 1 89 ? -7.613 12.649 3.545 1.00 97.12 89 TRP A C 1
ATOM 735 O O . TRP A 1 89 ? -7.669 11.776 4.411 1.00 97.12 89 TRP A O 1
ATOM 745 N N . LYS A 1 90 ? -7.717 13.953 3.818 1.00 97.25 90 LYS A N 1
ATOM 746 C CA . LYS A 1 90 ? -7.827 14.489 5.177 1.00 97.25 90 LYS A CA 1
ATOM 747 C C . LYS A 1 90 ? -9.083 13.989 5.889 1.00 97.25 90 LYS A C 1
ATOM 749 O O . LYS A 1 90 ? -8.997 13.467 6.995 1.00 97.25 90 LYS A O 1
ATOM 754 N N . THR A 1 91 ? -10.241 14.068 5.227 1.00 97.69 91 THR A N 1
ATOM 755 C CA . THR A 1 91 ? -11.506 13.554 5.777 1.00 97.69 91 THR A CA 1
ATOM 756 C C . THR A 1 91 ? -11.424 12.059 6.084 1.00 97.69 91 THR A C 1
ATOM 758 O O . THR A 1 91 ? -11.953 11.632 7.103 1.00 97.69 91 THR A O 1
ATOM 761 N N . ALA A 1 92 ? -10.762 11.263 5.237 1.00 97.75 92 ALA A N 1
ATOM 762 C CA . ALA A 1 92 ? -10.580 9.836 5.493 1.00 97.75 92 ALA A CA 1
ATOM 763 C C . ALA A 1 92 ? -9.766 9.586 6.773 1.00 97.75 92 ALA A C 1
ATOM 765 O O . ALA A 1 92 ? -10.186 8.786 7.607 1.00 97.75 92 ALA A O 1
ATOM 766 N N . HIS A 1 93 ? -8.653 10.303 6.955 1.00 97.38 93 HIS A N 1
ATOM 767 C CA . HIS A 1 93 ? -7.803 10.191 8.145 1.00 97.38 93 HIS A CA 1
ATOM 768 C C . HIS A 1 93 ? -8.538 10.612 9.420 1.00 97.38 93 HIS A C 1
ATOM 770 O O . HIS A 1 93 ? -8.496 9.901 10.422 1.00 97.38 93 HIS A O 1
ATOM 776 N N . GLU A 1 94 ? -9.261 11.731 9.377 1.00 97.81 94 GLU A N 1
ATOM 777 C CA . GLU A 1 94 ? -10.061 12.209 10.509 1.00 97.81 94 GLU A CA 1
ATOM 778 C C . GLU A 1 94 ? -11.185 11.239 10.883 1.00 97.81 94 GLU A C 1
ATOM 780 O O . GLU A 1 94 ? -11.431 11.004 12.067 1.00 97.81 94 GLU A O 1
ATOM 785 N N . ASP A 1 95 ? -11.870 10.672 9.888 1.00 98.44 95 ASP A N 1
ATOM 786 C CA . ASP A 1 95 ? -12.942 9.704 10.112 1.00 98.44 95 ASP A CA 1
ATOM 787 C C . ASP A 1 95 ? -12.404 8.420 10.747 1.00 98.44 95 ASP A C 1
ATOM 789 O O . ASP A 1 95 ? -12.920 7.968 11.768 1.00 98.44 95 ASP A O 1
ATOM 793 N N . ILE A 1 96 ? -11.315 7.869 10.198 1.00 98.00 96 ILE A N 1
ATOM 794 C CA . ILE A 1 96 ? -10.646 6.694 10.767 1.00 98.00 96 ILE A CA 1
ATOM 795 C C . ILE A 1 96 ? -10.199 6.985 12.204 1.00 98.00 96 ILE A C 1
ATOM 797 O O . ILE A 1 96 ? -10.466 6.180 13.097 1.00 98.00 96 ILE A O 1
ATOM 801 N N . ALA A 1 97 ? -9.569 8.135 12.458 1.00 97.62 97 ALA A N 1
ATOM 802 C CA . ALA A 1 97 ? -9.118 8.511 13.795 1.00 97.62 97 ALA A CA 1
ATOM 803 C C . ALA A 1 97 ? -10.287 8.562 14.793 1.00 97.62 97 ALA A C 1
ATOM 805 O O . ALA A 1 97 ? -10.209 7.945 15.855 1.00 97.62 97 ALA A O 1
ATOM 806 N N . LYS A 1 98 ? -11.404 9.208 14.433 1.00 98.06 98 LYS A N 1
ATOM 807 C CA . LYS A 1 98 ? -12.617 9.261 15.271 1.00 98.06 98 LYS A CA 1
ATOM 808 C C . LYS A 1 98 ? -13.248 7.889 15.483 1.00 98.06 98 LYS A C 1
ATOM 810 O O . LYS A 1 98 ? -13.713 7.592 16.576 1.00 98.06 98 LYS A O 1
ATOM 815 N N . GLN A 1 99 ? -13.260 7.032 14.466 1.00 97.94 99 GLN A N 1
ATOM 816 C CA . GLN A 1 99 ? -13.741 5.657 14.611 1.00 97.94 99 GLN A CA 1
ATOM 817 C C . GLN A 1 99 ? -12.853 4.853 15.572 1.00 97.94 99 GLN A C 1
ATOM 819 O O . GLN A 1 99 ? -13.360 4.095 16.400 1.00 97.94 99 GLN A O 1
ATOM 824 N N . ARG A 1 100 ? -11.533 5.061 15.533 1.00 96.19 100 ARG A N 1
ATOM 825 C CA . ARG A 1 100 ? -10.593 4.416 16.457 1.00 96.19 100 ARG A CA 1
ATOM 826 C C . ARG A 1 100 ? -10.774 4.883 17.901 1.00 96.19 100 ARG A C 1
ATOM 828 O O . ARG A 1 100 ? -10.703 4.040 18.792 1.00 96.19 100 ARG A O 1
ATOM 835 N N . THR A 1 101 ? -11.043 6.169 18.152 1.00 97.12 101 THR A N 1
ATOM 836 C CA . THR A 1 101 ? -11.244 6.668 19.529 1.00 97.12 101 THR A CA 1
ATOM 837 C C . THR A 1 101 ? -12.469 6.057 20.208 1.00 97.12 101 THR A C 1
ATOM 839 O O . THR A 1 101 ? -12.433 5.817 21.410 1.00 97.12 101 THR A O 1
ATOM 842 N N . ILE A 1 102 ? -13.518 5.731 19.446 1.00 96.50 102 ILE A N 1
ATOM 843 C CA . ILE A 1 102 ? -14.712 5.027 19.947 1.00 96.50 102 ILE A CA 1
ATOM 844 C C . ILE A 1 102 ? -14.579 3.491 19.914 1.00 96.50 102 ILE A C 1
ATOM 846 O O . ILE A 1 102 ? -15.537 2.780 20.204 1.00 96.50 102 ILE A O 1
ATOM 850 N N . GLY A 1 103 ? -13.407 2.960 19.548 1.00 95.94 103 GLY A N 1
ATOM 851 C CA . GLY A 1 103 ? -13.109 1.526 19.578 1.00 95.94 103 GLY A CA 1
ATOM 852 C C . GLY A 1 103 ? -13.597 0.716 18.372 1.00 95.94 103 GLY A C 1
ATOM 853 O O . GLY A 1 103 ? -13.560 -0.517 18.419 1.00 95.94 103 GLY A O 1
ATOM 854 N N . VAL A 1 104 ? -14.027 1.361 17.281 1.00 96.50 104 VAL A N 1
ATOM 855 C CA . VAL A 1 104 ? -14.397 0.654 16.046 1.00 96.50 104 VAL A CA 1
ATOM 856 C C . VAL A 1 104 ? -13.159 -0.004 15.443 1.00 96.50 104 VAL A C 1
ATOM 858 O O . VAL A 1 104 ? -12.089 0.598 15.336 1.00 96.50 104 VAL A O 1
ATOM 861 N N . LYS A 1 105 ? -13.327 -1.256 15.013 1.00 95.31 105 LYS A N 1
ATOM 862 C CA . LYS A 1 105 ? -12.315 -2.014 14.280 1.00 95.31 105 LYS A CA 1
ATOM 863 C C . LYS A 1 105 ? -12.811 -2.303 12.876 1.00 95.31 105 LYS A C 1
ATOM 865 O O . LYS A 1 105 ? -13.933 -2.776 12.694 1.00 95.31 105 LYS A O 1
ATOM 870 N N . GLY A 1 106 ? -11.962 -2.027 11.901 1.00 95.62 106 GLY A N 1
ATOM 871 C CA . GLY A 1 106 ? -12.227 -2.307 10.505 1.00 95.62 106 GLY A CA 1
ATOM 872 C C . GLY A 1 106 ? -11.891 -3.745 10.116 1.00 95.62 106 GLY A C 1
ATOM 873 O O . GLY A 1 106 ? -11.378 -4.554 10.898 1.00 95.62 106 GLY A O 1
ATOM 874 N N . ILE A 1 107 ? -12.170 -4.070 8.856 1.00 97.00 107 ILE A N 1
ATOM 875 C CA . ILE A 1 107 ? -11.854 -5.379 8.281 1.00 97.00 107 ILE A CA 1
ATOM 876 C C . ILE A 1 107 ? -10.394 -5.382 7.837 1.00 97.00 107 ILE A C 1
ATOM 878 O O . ILE A 1 107 ? -10.013 -4.586 6.982 1.00 97.00 107 ILE A O 1
ATOM 882 N N . LYS A 1 108 ? -9.584 -6.298 8.379 1.00 97.69 108 LYS A N 1
ATOM 883 C CA . LYS A 1 108 ? -8.159 -6.387 8.049 1.00 97.69 108 LYS A CA 1
ATOM 884 C C . LYS A 1 108 ? -7.884 -7.332 6.890 1.00 97.69 108 LYS A C 1
ATOM 886 O O . LYS A 1 108 ? -8.436 -8.434 6.829 1.00 97.69 108 LYS A O 1
ATOM 891 N N . PHE A 1 109 ? -6.967 -6.924 6.022 1.00 98.00 109 PHE A N 1
ATOM 892 C CA . PHE A 1 109 ? -6.457 -7.742 4.928 1.00 98.00 109 PHE A CA 1
ATOM 893 C C . PHE A 1 109 ? -4.935 -7.785 4.963 1.00 98.00 109 PHE A C 1
ATOM 895 O O . PHE A 1 109 ? -4.286 -6.749 5.067 1.00 98.00 109 PHE A O 1
ATOM 902 N N . LEU A 1 110 ? -4.389 -8.992 4.837 1.00 97.88 110 LEU A N 1
ATOM 903 C CA . LEU A 1 110 ? -2.995 -9.248 4.514 1.00 97.88 110 LEU A CA 1
ATOM 904 C C . LEU A 1 110 ? -2.855 -9.370 2.999 1.00 97.88 110 LEU A C 1
ATOM 906 O O . LEU A 1 110 ? -3.605 -10.104 2.349 1.00 97.88 110 LEU A O 1
ATOM 910 N N . ILE A 1 111 ? -1.868 -8.676 2.455 1.00 97.62 111 ILE A N 1
ATOM 911 C CA . ILE A 1 111 ? -1.580 -8.610 1.032 1.00 97.62 111 ILE A CA 1
ATOM 912 C C . ILE A 1 111 ? -0.094 -8.885 0.831 1.00 97.62 111 ILE A C 1
ATOM 914 O O . ILE A 1 111 ? 0.762 -8.328 1.517 1.00 97.62 111 ILE A O 1
ATOM 918 N N . THR A 1 112 ? 0.215 -9.719 -0.154 1.00 96.44 112 THR A N 1
ATOM 919 C CA . THR A 1 112 ? 1.573 -9.897 -0.667 1.00 96.44 112 THR A CA 1
ATOM 920 C C . THR A 1 112 ? 1.586 -9.534 -2.144 1.00 96.44 112 THR A C 1
ATOM 922 O O . THR A 1 112 ? 0.663 -9.861 -2.899 1.00 96.44 112 THR A O 1
ATOM 925 N N . CYS A 1 113 ? 2.636 -8.851 -2.582 1.00 94.94 113 CYS A N 1
ATOM 926 C CA . CYS A 1 113 ? 2.812 -8.481 -3.979 1.00 94.94 113 CYS A CA 1
ATOM 927 C C . CYS A 1 113 ? 4.287 -8.548 -4.360 1.00 94.94 113 CYS A C 1
ATOM 929 O O . CYS A 1 113 ? 5.158 -8.529 -3.498 1.00 94.94 113 CYS A O 1
ATOM 931 N N . LYS A 1 114 ? 4.565 -8.621 -5.661 1.00 93.00 114 LYS A N 1
ATOM 932 C CA . LYS A 1 114 ? 5.922 -8.542 -6.199 1.00 93.00 114 LYS A CA 1
ATOM 933 C C . LYS A 1 114 ? 6.047 -7.396 -7.184 1.00 93.00 114 LYS A C 1
ATOM 935 O O . LYS A 1 114 ? 5.148 -7.168 -7.997 1.00 93.00 114 LYS A O 1
ATOM 940 N N . LEU A 1 115 ? 7.189 -6.728 -7.141 1.00 94.06 115 LEU A N 1
ATOM 941 C CA . LEU A 1 115 ? 7.571 -5.734 -8.129 1.00 94.06 115 LEU A CA 1
ATOM 942 C C . LEU A 1 115 ? 8.243 -6.448 -9.309 1.00 94.06 115 LEU A C 1
ATOM 944 O O . LEU A 1 115 ? 9.143 -7.266 -9.115 1.00 94.06 115 LEU A O 1
ATOM 948 N N . PHE A 1 116 ? 7.781 -6.190 -10.529 1.00 93.25 116 PHE A N 1
ATOM 949 C CA . PHE A 1 116 ? 8.342 -6.786 -11.739 1.00 93.25 116 PHE A CA 1
ATOM 950 C C . PHE A 1 116 ? 8.488 -5.746 -12.845 1.00 93.25 116 PHE A C 1
ATOM 952 O O . PHE A 1 116 ? 7.701 -4.805 -12.940 1.00 93.25 116 PHE A O 1
ATOM 959 N N . ASP A 1 117 ? 9.502 -5.929 -13.680 1.00 94.75 117 ASP A N 1
ATOM 960 C CA . ASP A 1 117 ? 9.734 -5.091 -14.846 1.00 94.75 117 ASP A CA 1
ATOM 961 C C . ASP A 1 117 ? 8.877 -5.582 -16.029 1.00 94.75 117 ASP A C 1
ATOM 963 O O . ASP A 1 117 ? 9.036 -6.706 -16.509 1.00 94.75 117 ASP A O 1
ATOM 9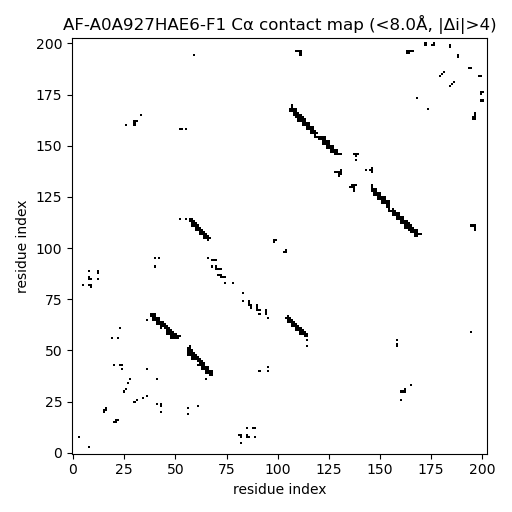67 N N . LYS A 1 118 ? 7.951 -4.734 -16.497 1.00 93.94 118 LYS A N 1
ATOM 968 C CA . LYS A 1 118 ? 7.086 -4.988 -17.665 1.00 93.94 118 LYS A CA 1
ATOM 969 C C . LYS A 1 118 ? 7.850 -5.020 -18.987 1.00 93.94 118 LYS A C 1
ATOM 971 O O . LYS A 1 118 ? 7.316 -5.530 -19.978 1.00 93.94 118 LYS A O 1
ATOM 976 N N . ASN A 1 119 ? 9.043 -4.442 -19.009 1.00 94.50 119 ASN A N 1
ATOM 977 C CA . ASN A 1 119 ? 9.919 -4.366 -20.165 1.00 94.50 119 ASN A CA 1
ATOM 978 C C . ASN A 1 119 ? 11.035 -5.408 -20.118 1.00 94.50 119 ASN A C 1
ATOM 980 O O . ASN A 1 119 ? 11.831 -5.484 -21.050 1.00 94.50 119 ASN A O 1
ATOM 984 N N . ARG A 1 120 ? 11.047 -6.281 -19.101 1.00 91.81 120 ARG A N 1
ATOM 985 C CA . ARG A 1 120 ? 12.060 -7.324 -18.972 1.00 91.81 120 ARG A CA 1
ATOM 986 C C . ARG A 1 120 ? 12.122 -8.176 -20.240 1.00 91.81 120 ARG A C 1
ATOM 988 O O . ARG A 1 120 ? 11.144 -8.825 -20.605 1.00 91.81 120 ARG A O 1
ATOM 995 N N . GLY A 1 121 ? 13.293 -8.191 -20.873 1.00 91.00 121 GLY A N 1
ATOM 996 C CA . GLY A 1 121 ? 13.559 -8.957 -22.093 1.00 91.00 121 GLY A CA 1
ATOM 997 C C . GLY A 1 121 ? 12.972 -8.356 -23.374 1.00 91.00 121 GLY A C 1
ATOM 998 O O . GLY A 1 121 ? 13.158 -8.936 -24.441 1.00 91.00 121 GLY A O 1
ATOM 999 N N . LYS A 1 122 ? 12.287 -7.209 -23.300 1.00 93.06 122 LYS A N 1
ATOM 1000 C CA . LYS A 1 122 ? 11.828 -6.485 -24.485 1.00 93.06 122 LYS A CA 1
ATOM 1001 C C . LYS A 1 122 ? 12.955 -5.622 -25.031 1.00 93.06 122 LYS A C 1
ATOM 1003 O O . LYS A 1 122 ? 13.693 -4.988 -24.276 1.00 93.06 122 LYS A O 1
ATOM 1008 N N . LYS A 1 123 ? 13.043 -5.586 -26.354 1.00 93.56 123 LYS A N 1
ATOM 1009 C CA . LYS A 1 123 ? 14.012 -4.786 -27.088 1.00 93.56 123 LYS A CA 1
ATOM 1010 C C . LYS A 1 123 ? 13.289 -3.820 -28.007 1.00 93.56 123 LYS A C 1
ATOM 1012 O O . LYS A 1 123 ? 12.214 -4.141 -28.511 1.00 93.56 123 LYS A O 1
ATOM 1017 N N . GLU A 1 124 ? 13.903 -2.679 -28.248 1.00 91.81 124 GLU A N 1
ATOM 1018 C CA . GLU A 1 124 ? 13.532 -1.776 -29.326 1.00 91.81 124 GLU A CA 1
ATOM 1019 C C . GLU A 1 124 ? 14.630 -1.746 -30.378 1.00 91.81 124 GLU A C 1
ATOM 1021 O O . GLU A 1 124 ? 15.809 -1.926 -30.078 1.00 91.81 124 GLU A O 1
ATOM 1026 N N . THR A 1 125 ? 14.225 -1.556 -31.628 1.00 91.06 125 THR A N 1
ATOM 1027 C CA . THR A 1 125 ? 15.168 -1.348 -32.721 1.00 91.06 125 THR A CA 1
ATOM 1028 C C . THR A 1 125 ? 15.263 0.142 -32.961 1.00 91.06 125 THR A C 1
ATOM 1030 O O . THR A 1 125 ? 14.272 0.767 -33.330 1.00 91.06 125 THR A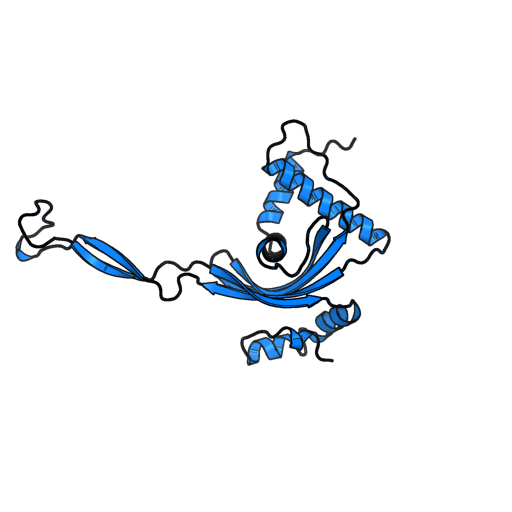 O 1
ATOM 1033 N N . GLN A 1 126 ? 16.449 0.697 -32.752 1.00 87.12 126 GLN A N 1
ATOM 1034 C CA . GLN A 1 126 ? 16.743 2.069 -33.120 1.00 87.12 126 GLN A CA 1
ATOM 1035 C C . GLN A 1 126 ? 17.522 2.074 -34.429 1.00 87.12 126 GLN A C 1
ATOM 1037 O O . GLN A 1 126 ? 18.461 1.300 -34.634 1.00 87.12 126 GLN A O 1
ATOM 1042 N N . LEU A 1 127 ? 17.094 2.959 -35.317 1.00 85.38 127 LEU A N 1
ATOM 1043 C CA . LEU A 1 127 ? 17.753 3.258 -36.570 1.00 85.38 127 LEU A CA 1
ATOM 1044 C C . LEU A 1 127 ? 18.786 4.348 -36.293 1.00 85.38 127 LEU A C 1
ATOM 1046 O O . LEU A 1 127 ? 18.424 5.496 -36.051 1.00 85.38 127 LEU A O 1
ATOM 1050 N N . LEU A 1 128 ? 20.063 3.967 -36.257 1.00 81.25 128 LEU A N 1
ATOM 1051 C CA . LEU A 1 128 ? 21.151 4.884 -35.930 1.00 81.25 128 LEU A CA 1
ATOM 1052 C C . LEU A 1 128 ? 21.941 5.262 -37.176 1.00 81.25 128 LEU A C 1
ATOM 1054 O O . LEU A 1 128 ? 22.231 4.372 -37.980 1.00 81.25 128 LEU A O 1
ATOM 1058 N N . PRO A 1 129 ? 22.341 6.538 -37.312 1.00 79.12 129 PRO A N 1
ATOM 1059 C CA . PRO A 1 129 ? 23.221 6.950 -38.387 1.00 79.12 129 PRO A CA 1
ATOM 1060 C C . PRO A 1 129 ? 24.539 6.170 -38.295 1.00 79.12 129 PRO A C 1
ATOM 1062 O O . PRO A 1 129 ? 25.126 6.004 -37.223 1.00 79.12 129 PRO A O 1
ATOM 1065 N N . TYR A 1 130 ? 24.977 5.657 -39.434 1.00 73.62 130 TYR A N 1
ATOM 1066 C CA . TYR A 1 130 ? 26.177 4.860 -39.610 1.00 73.62 130 TYR A CA 1
ATOM 1067 C C . TYR A 1 130 ? 27.122 5.602 -40.543 1.00 73.62 130 TYR A C 1
ATOM 1069 O O . TYR A 1 130 ? 26.739 5.992 -41.647 1.00 73.62 130 TYR A O 1
ATOM 1077 N N . TRP A 1 131 ? 28.345 5.811 -40.065 1.00 72.38 131 TRP A N 1
ATOM 1078 C CA . TRP A 1 131 ? 29.409 6.427 -40.840 1.00 72.38 131 TRP A CA 1
ATOM 1079 C C . TRP A 1 131 ? 29.885 5.452 -41.915 1.00 72.38 131 TRP A C 1
ATOM 1081 O O . TRP A 1 131 ? 30.352 4.361 -41.585 1.00 72.38 131 TRP A O 1
ATOM 1091 N N . ASN A 1 132 ? 29.762 5.835 -43.187 1.00 71.88 132 ASN A N 1
ATOM 1092 C CA . ASN A 1 132 ? 30.287 5.039 -44.288 1.00 71.88 132 ASN A CA 1
ATOM 1093 C C . ASN A 1 132 ? 31.731 5.474 -44.581 1.00 71.88 132 ASN A C 1
ATOM 1095 O O . ASN A 1 132 ? 31.957 6.582 -45.068 1.00 71.88 132 ASN A O 1
ATOM 1099 N N . GLU A 1 133 ? 32.698 4.602 -44.290 1.00 71.12 133 GLU A N 1
ATOM 1100 C CA . GLU A 1 133 ? 34.122 4.868 -44.527 1.00 71.12 133 GLU A CA 1
ATOM 1101 C C . GLU A 1 133 ? 34.465 5.024 -46.016 1.00 71.12 133 GLU A C 1
ATOM 1103 O O . GLU A 1 133 ? 35.294 5.866 -46.345 1.00 71.12 133 GLU A O 1
ATOM 1108 N N . GLU A 1 134 ? 33.785 4.309 -46.923 1.00 68.25 134 GLU A N 1
ATOM 1109 C CA . GLU A 1 134 ? 34.021 4.405 -48.375 1.00 68.25 134 GLU A CA 1
ATOM 1110 C C . GLU A 1 134 ? 33.655 5.787 -48.938 1.00 68.25 134 GLU A C 1
ATOM 1112 O O . GLU A 1 134 ? 34.247 6.242 -49.914 1.00 68.25 134 GLU A O 1
ATOM 1117 N N . TYR A 1 135 ? 32.693 6.468 -48.308 1.00 67.25 135 TYR A N 1
ATOM 1118 C CA . TYR A 1 135 ? 32.218 7.796 -48.711 1.00 67.25 135 TYR A CA 1
ATOM 1119 C C . TYR A 1 135 ? 32.682 8.925 -47.779 1.00 67.25 135 TYR A C 1
ATOM 1121 O O . TYR A 1 135 ? 32.403 10.091 -48.056 1.00 67.25 135 TYR A O 1
ATOM 1129 N N . GLY A 1 136 ? 33.369 8.607 -46.676 1.00 68.31 136 GLY A N 1
ATOM 1130 C CA . GLY A 1 136 ? 33.843 9.589 -45.699 1.00 68.31 136 GLY A CA 1
ATOM 1131 C C . GLY A 1 136 ? 32.728 10.427 -45.060 1.00 68.31 136 GLY A C 1
ATOM 1132 O O . GLY A 1 136 ? 32.953 11.600 -44.762 1.00 68.31 136 GLY A O 1
ATOM 1133 N N . GLY A 1 137 ? 31.522 9.869 -44.881 1.00 68.50 137 GLY A N 1
ATOM 1134 C CA . GLY A 1 137 ? 30.382 10.638 -44.376 1.00 68.50 137 GLY A CA 1
ATOM 1135 C C . GLY A 1 137 ? 29.085 9.863 -44.133 1.00 68.50 137 GLY A C 1
ATOM 1136 O O . GLY A 1 137 ? 28.968 8.668 -44.409 1.00 68.50 137 GLY A O 1
ATOM 1137 N N . PHE A 1 138 ? 28.083 10.582 -43.615 1.00 67.81 138 PHE A N 1
ATOM 1138 C CA . PHE A 1 138 ? 26.687 10.138 -43.575 1.00 67.81 138 PHE A CA 1
ATOM 1139 C C . PHE A 1 138 ? 26.000 10.531 -44.894 1.00 67.81 138 PHE A C 1
ATOM 1141 O O . PHE A 1 138 ? 25.854 11.717 -45.184 1.00 67.81 138 PHE A O 1
ATOM 1148 N N . ASP A 1 139 ? 25.574 9.562 -45.702 1.00 62.50 139 ASP A N 1
ATOM 1149 C CA . ASP A 1 139 ? 24.775 9.806 -46.907 1.00 62.50 139 ASP A CA 1
ATOM 1150 C C . ASP A 1 139 ? 23.277 9.938 -46.564 1.00 62.50 139 ASP A C 1
ATOM 1152 O O . ASP A 1 139 ? 22.627 8.984 -46.136 1.00 62.50 139 ASP A O 1
ATOM 1156 N N . TYR A 1 140 ? 22.731 11.139 -46.764 1.00 62.38 140 TYR A N 1
ATOM 1157 C CA . TYR A 1 140 ? 21.304 11.464 -46.621 1.00 62.38 140 TYR A CA 1
ATOM 1158 C C . TYR A 1 140 ? 20.573 11.530 -47.979 1.00 62.38 140 TYR A C 1
ATOM 1160 O O . TYR A 1 140 ? 19.409 11.920 -48.032 1.00 62.38 140 TYR A O 1
ATOM 1168 N N . THR A 1 141 ? 21.243 11.193 -49.089 1.00 60.44 141 THR A N 1
ATOM 1169 C CA . THR A 1 141 ? 20.748 11.410 -50.463 1.00 60.44 141 THR A CA 1
ATOM 1170 C C . THR A 1 141 ? 19.941 10.243 -51.040 1.00 60.44 141 THR A C 1
ATOM 1172 O O . THR A 1 141 ? 19.285 10.410 -52.068 1.00 60.44 141 THR A O 1
ATOM 1175 N N . GLY A 1 142 ? 19.966 9.067 -50.396 1.00 58.91 142 GLY A N 1
ATOM 1176 C CA . GLY A 1 142 ? 19.169 7.893 -50.780 1.00 58.91 142 GLY A CA 1
ATOM 1177 C C . GLY A 1 142 ? 19.670 7.142 -52.020 1.00 58.91 142 GLY A C 1
ATOM 1178 O O . GLY A 1 142 ? 18.940 6.315 -52.564 1.00 58.91 142 GLY A O 1
ATOM 1179 N N . ARG A 1 143 ? 20.895 7.427 -52.487 1.00 57.28 143 ARG A N 1
ATOM 1180 C CA . ARG A 1 143 ? 21.474 6.843 -53.712 1.00 57.28 143 ARG A CA 1
ATOM 1181 C C . ARG A 1 143 ? 22.259 5.542 -53.478 1.00 57.28 143 ARG A C 1
ATOM 1183 O O . ARG A 1 143 ? 22.495 4.815 -54.438 1.00 57.28 143 ARG A O 1
ATOM 1190 N N . VAL A 1 144 ? 22.621 5.218 -52.233 1.00 59.12 144 VAL A N 1
ATOM 1191 C CA . VAL A 1 144 ? 23.288 3.960 -51.825 1.00 59.12 144 VAL A CA 1
ATOM 1192 C C . VAL A 1 144 ? 22.546 3.269 -50.671 1.00 59.12 144 VAL A C 1
ATOM 1194 O O . VAL A 1 144 ? 21.669 3.864 -50.043 1.00 59.12 144 VAL A O 1
ATOM 1197 N N . LYS A 1 145 ? 22.860 1.985 -50.403 1.00 56.16 145 LYS A N 1
ATOM 1198 C CA . LYS A 1 145 ? 22.262 1.204 -49.299 1.00 56.16 145 LYS A CA 1
ATOM 1199 C C . LYS A 1 145 ? 22.504 1.920 -47.961 1.00 56.16 145 LYS A C 1
ATOM 1201 O O . LYS A 1 145 ? 23.610 1.900 -47.440 1.00 56.16 145 LYS A O 1
ATOM 1206 N N . THR A 1 146 ? 21.435 2.549 -47.473 1.00 57.12 146 THR A N 1
ATOM 1207 C CA . THR A 1 146 ? 21.197 3.209 -46.176 1.00 57.12 146 THR A CA 1
ATOM 1208 C C . THR A 1 146 ? 22.378 3.339 -45.212 1.00 57.12 146 THR A C 1
ATOM 1210 O O . THR A 1 146 ? 22.857 2.360 -44.647 1.00 57.12 146 THR A O 1
ATOM 1213 N N . THR A 1 147 ? 22.694 4.587 -44.865 1.00 63.31 147 THR A N 1
ATOM 1214 C CA . THR A 1 147 ? 23.570 5.036 -43.761 1.00 63.31 147 THR A CA 1
ATOM 1215 C C . THR A 1 147 ? 22.939 4.878 -42.392 1.00 63.31 147 THR A C 1
ATOM 1217 O O . THR A 1 147 ? 23.152 5.671 -41.480 1.00 63.31 147 THR A O 1
ATOM 1220 N N . THR A 1 148 ? 22.095 3.871 -42.235 1.00 69.75 148 THR A N 1
ATOM 1221 C CA . THR A 1 148 ? 21.349 3.662 -41.011 1.00 69.75 148 THR A CA 1
ATOM 1222 C C . THR A 1 148 ? 21.415 2.198 -40.654 1.00 69.75 148 THR A C 1
ATOM 1224 O O . THR A 1 148 ? 20.953 1.342 -41.406 1.00 69.75 148 THR A O 1
ATOM 1227 N N . ILE A 1 149 ? 22.008 1.909 -39.501 1.00 75.94 149 ILE A N 1
ATOM 1228 C CA . ILE A 1 149 ? 22.071 0.555 -38.966 1.00 75.94 149 ILE A CA 1
ATOM 1229 C C . ILE A 1 149 ? 20.974 0.379 -37.927 1.00 75.94 149 ILE A C 1
ATOM 1231 O O . ILE A 1 149 ? 20.804 1.190 -37.015 1.00 75.94 149 ILE A O 1
ATOM 1235 N N . ALA A 1 150 ? 20.225 -0.709 -38.063 1.00 83.69 150 ALA A N 1
ATOM 1236 C CA . ALA A 1 150 ? 19.286 -1.148 -37.049 1.00 83.69 150 ALA A CA 1
ATOM 1237 C C . ALA A 1 150 ? 20.071 -1.774 -35.890 1.00 83.69 150 ALA A C 1
ATOM 1239 O O . ALA A 1 150 ? 20.634 -2.861 -36.029 1.00 83.69 150 ALA A O 1
ATOM 1240 N N . LYS A 1 151 ? 20.112 -1.101 -34.738 1.00 87.75 151 LYS A N 1
ATOM 1241 C CA . LYS A 1 151 ? 20.641 -1.674 -33.495 1.00 87.75 151 LYS A CA 1
ATOM 1242 C C . LYS A 1 151 ? 19.501 -1.973 -32.536 1.00 87.75 151 LYS A C 1
ATOM 1244 O O . LYS A 1 151 ? 18.580 -1.177 -32.375 1.00 87.75 151 LYS A O 1
ATOM 1249 N N . GLN A 1 152 ? 19.573 -3.135 -31.894 1.00 90.50 152 GLN A N 1
ATOM 1250 C CA . GLN A 1 152 ? 18.623 -3.514 -30.857 1.00 90.50 152 GLN A CA 1
ATOM 1251 C C . GLN A 1 152 ? 19.134 -3.075 -29.488 1.00 90.50 152 GLN A C 1
ATOM 1253 O O . GLN A 1 152 ? 20.225 -3.469 -29.078 1.00 90.50 152 GLN A O 1
ATOM 1258 N N . PHE A 1 153 ? 18.309 -2.328 -28.767 1.00 89.31 153 PHE A N 1
ATOM 1259 C CA . PHE A 1 153 ? 18.557 -1.908 -27.394 1.00 89.31 153 PHE A CA 1
ATOM 1260 C C . PHE A 1 153 ? 17.530 -2.547 -26.472 1.00 89.31 153 PHE A C 1
ATOM 1262 O O . PHE A 1 153 ? 16.390 -2.789 -26.869 1.00 89.31 153 PHE A O 1
ATOM 1269 N N . ASN A 1 154 ? 17.928 -2.853 -25.239 1.00 92.38 154 ASN A N 1
ATOM 1270 C CA . ASN A 1 154 ? 16.958 -3.254 -24.227 1.00 92.38 154 ASN A CA 1
ATOM 1271 C C . ASN A 1 154 ? 16.101 -2.041 -23.866 1.00 92.38 154 ASN A C 1
ATOM 1273 O O . ASN A 1 154 ? 16.632 -0.948 -23.696 1.00 92.38 154 ASN A O 1
ATOM 1277 N N . LEU A 1 155 ? 14.791 -2.246 -23.732 1.00 92.81 155 LEU A N 1
ATOM 1278 C CA . LEU A 1 155 ? 13.913 -1.193 -23.240 1.00 92.81 155 LEU A CA 1
ATOM 1279 C C . LEU A 1 155 ? 14.238 -0.856 -21.785 1.00 92.81 155 LEU A C 1
ATOM 1281 O O . LEU A 1 155 ? 14.491 -1.753 -20.977 1.00 92.81 155 LEU A O 1
ATOM 1285 N N . GLU A 1 156 ? 14.133 0.429 -21.448 1.00 91.62 156 GLU A N 1
ATOM 1286 C CA . GLU A 1 156 ? 14.257 0.894 -20.068 1.00 91.62 156 GLU A CA 1
ATOM 1287 C C . GLU A 1 156 ? 13.250 0.180 -19.146 1.00 91.62 156 GLU A C 1
ATOM 1289 O O . GLU A 1 156 ? 12.089 -0.027 -19.541 1.00 91.62 156 GLU A O 1
ATOM 1294 N N . PRO A 1 157 ? 13.646 -0.201 -17.915 1.00 93.00 157 PRO A N 1
ATOM 1295 C CA . PRO A 1 157 ? 12.769 -0.913 -16.998 1.00 93.00 157 PRO A CA 1
ATOM 1296 C C . PRO A 1 157 ? 11.484 -0.139 -16.690 1.00 93.00 157 PRO A C 1
ATOM 1298 O O . PRO A 1 157 ? 11.503 1.030 -16.309 1.00 93.00 157 PRO A O 1
ATOM 1301 N N . LYS A 1 158 ? 10.342 -0.826 -16.763 1.00 94.62 158 LYS A N 1
ATOM 1302 C CA . LYS A 1 158 ? 9.031 -0.284 -16.384 1.00 94.62 158 LYS A CA 1
ATOM 1303 C C . LYS A 1 158 ? 8.432 -1.101 -15.248 1.00 94.62 158 LYS A C 1
ATOM 1305 O O . LYS A 1 158 ? 7.685 -2.059 -15.465 1.00 94.62 158 LYS A O 1
ATOM 1310 N N . TRP A 1 159 ? 8.752 -0.700 -14.022 1.00 94.62 159 TRP A N 1
ATOM 1311 C CA . TRP A 1 159 ? 8.341 -1.398 -12.805 1.00 94.62 159 TRP A CA 1
ATOM 1312 C C . TRP A 1 159 ? 6.829 -1.336 -12.556 1.00 94.62 159 TRP A C 1
ATOM 1314 O O . TRP A 1 159 ? 6.182 -0.296 -12.696 1.00 94.62 159 TRP A O 1
ATOM 1324 N N . SER A 1 160 ? 6.245 -2.469 -12.167 1.00 94.25 160 SER A N 1
ATOM 1325 C CA . SER A 1 160 ? 4.823 -2.605 -11.851 1.00 94.25 160 SER A CA 1
ATOM 1326 C C . SER A 1 160 ? 4.583 -3.687 -10.800 1.00 94.25 160 SER A C 1
ATOM 1328 O O . SER A 1 160 ? 5.389 -4.602 -10.643 1.00 94.25 160 SER A O 1
ATOM 1330 N N . TYR A 1 161 ? 3.470 -3.589 -10.077 1.00 96.19 161 TYR A N 1
ATOM 1331 C CA . TYR A 1 161 ? 3.106 -4.545 -9.038 1.00 96.19 161 TYR A CA 1
ATOM 1332 C C . TYR A 1 161 ? 2.270 -5.690 -9.606 1.00 96.19 161 TYR A C 1
ATOM 1334 O O . TYR A 1 161 ? 1.343 -5.478 -10.386 1.00 96.19 161 TYR A O 1
ATOM 1342 N N . LYS A 1 162 ? 2.577 -6.912 -9.172 1.00 94.69 162 LYS A N 1
ATOM 1343 C CA . LYS A 1 162 ? 1.735 -8.096 -9.352 1.00 94.69 162 LYS A CA 1
ATOM 1344 C C . LYS A 1 162 ? 1.340 -8.623 -7.981 1.00 94.69 162 LYS A C 1
ATOM 1346 O O . LYS A 1 162 ? 2.210 -9.009 -7.201 1.00 94.69 162 LYS A O 1
ATOM 1351 N N . ILE A 1 163 ? 0.042 -8.653 -7.706 1.00 96.12 163 ILE A N 1
ATOM 1352 C CA . ILE A 1 163 ? -0.504 -9.240 -6.481 1.00 96.12 163 ILE A CA 1
ATOM 1353 C C . ILE A 1 163 ? -0.222 -10.746 -6.489 1.00 96.12 163 ILE A C 1
ATOM 1355 O O . ILE A 1 163 ? -0.401 -11.411 -7.511 1.00 96.12 163 ILE A O 1
ATOM 1359 N N . THR A 1 164 ? 0.282 -11.270 -5.374 1.00 94.88 164 THR A N 1
ATOM 1360 C CA . THR A 1 164 ? 0.599 -12.698 -5.206 1.00 94.88 164 THR A CA 1
ATOM 1361 C C . THR A 1 164 ? -0.288 -13.378 -4.172 1.00 94.88 164 THR A C 1
ATOM 1363 O O . THR A 1 164 ? -0.415 -14.598 -4.203 1.00 94.88 164 THR A O 1
ATOM 1366 N N . GLY A 1 165 ? -0.926 -12.614 -3.285 1.00 95.31 165 GLY A N 1
ATOM 1367 C CA . GLY A 1 165 ? -1.864 -13.148 -2.309 1.00 95.31 165 GLY A CA 1
ATOM 1368 C C . GLY A 1 165 ? -2.666 -12.046 -1.633 1.00 95.31 165 GLY A C 1
ATOM 1369 O O . GLY A 1 165 ? -2.145 -10.962 -1.374 1.00 95.31 165 GLY A O 1
ATOM 1370 N N . VAL A 1 166 ? -3.927 -12.355 -1.332 1.00 97.12 166 VAL A N 1
ATOM 1371 C CA . VAL A 1 166 ? -4.831 -11.515 -0.542 1.00 97.12 166 VAL A CA 1
ATOM 1372 C C . VAL A 1 166 ? -5.619 -12.412 0.406 1.00 97.12 166 VAL A C 1
ATOM 1374 O O . VAL A 1 166 ? -6.199 -13.421 -0.007 1.00 97.12 166 VAL A O 1
ATOM 1377 N N . ARG A 1 167 ? -5.623 -12.073 1.696 1.00 96.56 167 ARG A N 1
ATOM 1378 C CA . ARG A 1 167 ? -6.365 -12.806 2.726 1.00 96.56 167 ARG A CA 1
ATOM 1379 C C . ARG A 1 167 ? -6.956 -11.848 3.746 1.00 96.56 167 ARG A C 1
ATOM 1381 O O . ARG A 1 167 ? -6.244 -11.020 4.303 1.00 96.56 167 ARG A O 1
ATOM 1388 N N . LYS A 1 168 ? -8.247 -12.005 4.040 1.00 96.69 168 LYS A N 1
ATOM 1389 C CA . LYS A 1 168 ? -8.858 -11.405 5.230 1.00 96.69 168 LYS A CA 1
ATOM 1390 C C . LYS A 1 168 ? -8.239 -12.049 6.473 1.00 96.69 168 LYS A C 1
ATOM 1392 O O . LYS A 1 168 ? -8.127 -13.273 6.524 1.00 96.69 168 LYS A O 1
ATOM 1397 N N . ILE A 1 169 ? -7.846 -11.241 7.453 1.00 96.56 169 ILE A N 1
ATOM 1398 C CA . ILE A 1 169 ? -7.216 -11.712 8.693 1.00 96.56 169 ILE A CA 1
ATOM 1399 C C . ILE A 1 169 ? -7.953 -11.193 9.929 1.00 96.56 169 ILE A C 1
ATOM 1401 O O . ILE A 1 169 ? -8.580 -10.136 9.909 1.00 96.56 169 ILE A O 1
ATOM 1405 N N . SER A 1 170 ? -7.869 -11.950 11.020 1.00 95.62 170 SER A N 1
ATOM 1406 C CA . SER A 1 170 ? -8.338 -11.540 12.347 1.00 95.62 170 SER A CA 1
ATOM 1407 C C . SER A 1 170 ? -7.288 -10.707 13.089 1.00 95.62 170 SER A C 1
ATOM 1409 O O . SER A 1 170 ? -6.097 -10.764 12.782 1.00 95.62 170 SER A O 1
ATOM 1411 N N . ASP A 1 171 ? -7.705 -9.999 14.142 1.00 94.06 171 ASP A N 1
ATOM 1412 C CA . ASP A 1 171 ? -6.785 -9.291 15.045 1.00 94.06 171 ASP A CA 1
ATOM 1413 C C . ASP A 1 171 ? -5.735 -10.224 15.668 1.00 94.06 171 ASP A C 1
ATOM 1415 O O . ASP A 1 171 ? -4.589 -9.827 15.862 1.00 94.06 171 ASP A O 1
ATOM 1419 N N . ASN A 1 172 ? -6.106 -11.473 15.970 1.00 94.19 172 ASN A N 1
ATOM 1420 C CA . ASN A 1 172 ? -5.185 -12.457 16.541 1.00 94.19 172 ASN A CA 1
ATOM 1421 C C . ASN A 1 172 ? -4.117 -12.881 15.528 1.00 94.19 172 ASN A C 1
ATOM 1423 O O . ASN A 1 172 ? -2.946 -12.975 15.888 1.00 94.19 172 ASN A O 1
ATOM 1427 N N . GLN A 1 173 ? -4.496 -13.072 14.261 1.00 95.12 173 GLN A N 1
ATOM 1428 C CA . GLN A 1 173 ? -3.533 -13.311 13.182 1.00 95.12 173 GLN A CA 1
ATOM 1429 C C . GLN A 1 173 ? -2.635 -12.091 12.968 1.00 95.12 173 GLN A C 1
ATOM 1431 O O . GLN A 1 173 ? -1.428 -12.243 12.839 1.00 95.12 173 GLN A O 1
ATOM 1436 N N . PHE A 1 174 ? -3.181 -10.874 13.019 1.00 95.75 174 PHE A N 1
ATOM 1437 C CA . PHE A 1 174 ? -2.360 -9.668 12.917 1.00 95.75 174 PHE A CA 1
ATOM 1438 C C . PHE A 1 174 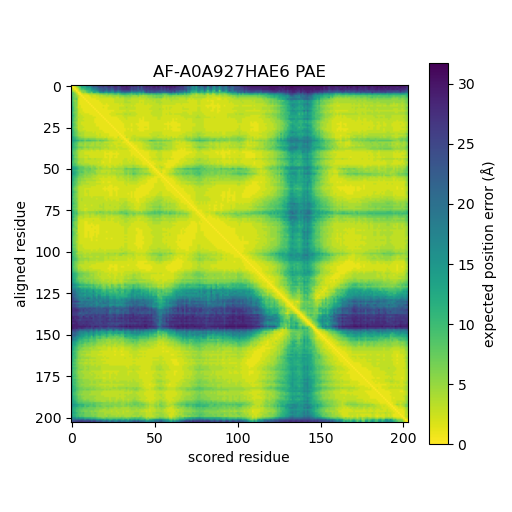? -1.340 -9.553 14.063 1.00 95.75 174 PHE A C 1
ATOM 1440 O O . PHE A 1 174 ? -0.160 -9.301 13.823 1.00 95.75 174 PHE A O 1
ATOM 1447 N N . LYS A 1 175 ? -1.759 -9.810 15.309 1.00 94.69 175 LYS A N 1
ATOM 1448 C CA . LYS A 1 175 ? -0.849 -9.877 16.465 1.00 94.69 175 LYS A CA 1
ATOM 1449 C C . LYS A 1 175 ? 0.216 -10.960 16.289 1.00 94.69 175 LYS A C 1
ATOM 1451 O O . LYS A 1 175 ? 1.378 -10.724 16.614 1.00 94.69 175 LYS A O 1
ATOM 1456 N N . PHE A 1 176 ? -0.164 -12.125 15.763 1.00 93.44 176 PHE A N 1
ATOM 1457 C CA . PHE A 1 176 ? 0.771 -13.206 15.463 1.00 93.44 176 PHE A CA 1
ATOM 1458 C C . PHE A 1 176 ? 1.832 -12.764 14.451 1.00 93.44 176 PHE A C 1
ATOM 1460 O O . PHE A 1 176 ? 3.016 -12.961 14.717 1.00 93.44 176 PHE A O 1
ATOM 1467 N N . ILE A 1 177 ? 1.428 -12.117 13.353 1.00 94.31 177 ILE A N 1
ATOM 1468 C CA . ILE A 1 177 ? 2.347 -11.593 12.335 1.00 94.31 177 ILE A CA 1
ATOM 1469 C C . ILE A 1 177 ? 3.362 -10.654 12.981 1.00 94.31 177 ILE A C 1
ATOM 1471 O O . ILE A 1 177 ? 4.557 -10.893 12.860 1.00 94.31 177 ILE A O 1
ATOM 1475 N N . ARG A 1 178 ? 2.905 -9.653 13.747 1.00 94.38 178 ARG A N 1
ATOM 1476 C CA . ARG A 1 178 ? 3.807 -8.690 14.402 1.00 94.38 178 ARG A CA 1
ATOM 1477 C C . ARG A 1 178 ? 4.783 -9.361 15.369 1.00 94.38 178 ARG A C 1
ATOM 1479 O O . ARG A 1 178 ? 5.949 -9.000 15.395 1.00 94.38 178 ARG A O 1
ATOM 1486 N N . LYS A 1 179 ? 4.323 -10.346 16.147 1.00 94.62 179 LYS A N 1
ATOM 1487 C CA . LYS A 1 179 ? 5.163 -11.043 17.136 1.00 94.62 179 LYS A CA 1
ATOM 1488 C C . LYS A 1 179 ? 6.198 -11.976 16.497 1.00 94.62 179 LYS A C 1
ATOM 1490 O O . LYS A 1 179 ? 7.265 -12.183 17.065 1.00 94.62 179 LYS A O 1
ATOM 1495 N N . ASN A 1 180 ? 5.869 -12.581 15.358 1.00 94.00 180 ASN A N 1
ATOM 1496 C CA . ASN A 1 180 ? 6.696 -13.613 14.730 1.00 94.00 180 ASN A CA 1
ATOM 1497 C C . ASN A 1 180 ? 7.446 -13.113 13.486 1.00 94.00 180 ASN A C 1
ATOM 1499 O O . ASN A 1 180 ? 8.144 -13.912 12.858 1.00 94.00 180 ASN A O 1
ATOM 1503 N N . TYR A 1 181 ? 7.308 -11.832 13.115 1.00 94.31 181 TYR A N 1
ATOM 1504 C CA . TYR A 1 181 ? 7.895 -11.310 11.883 1.00 94.31 181 TYR A CA 1
ATOM 1505 C C . TYR A 1 181 ? 9.410 -11.504 11.865 1.00 94.31 181 TYR A C 1
ATOM 1507 O O . TYR A 1 181 ? 9.913 -12.275 11.052 1.00 94.31 181 TYR A O 1
ATOM 1515 N N . ASP A 1 182 ? 10.113 -10.921 12.831 1.00 93.94 182 ASP A N 1
ATOM 1516 C CA . ASP A 1 182 ? 11.578 -10.939 12.860 1.00 93.94 182 ASP A CA 1
ATOM 1517 C C . ASP A 1 182 ? 12.152 -12.321 13.196 1.00 93.94 182 ASP A C 1
ATOM 1519 O O . ASP A 1 182 ? 13.213 -12.700 12.708 1.00 93.94 182 ASP A O 1
ATOM 1523 N N . SER A 1 183 ? 11.441 -13.105 14.011 1.00 93.62 183 SER A N 1
ATOM 1524 C CA . SER A 1 183 ? 11.942 -14.386 14.526 1.00 93.62 183 SER A CA 1
ATOM 1525 C C . SER A 1 183 ? 11.675 -15.579 13.609 1.00 93.62 183 SER A C 1
ATOM 1527 O O . SER A 1 183 ? 12.444 -16.539 13.623 1.00 93.62 183 SER A O 1
ATOM 1529 N N . LYS A 1 184 ? 10.594 -15.557 12.817 1.00 92.38 184 LYS A N 1
ATOM 1530 C CA . LYS A 1 184 ? 10.180 -16.702 11.986 1.00 92.38 184 LYS A CA 1
ATOM 1531 C C . LYS A 1 184 ? 9.984 -16.341 10.521 1.00 92.38 184 LYS A C 1
ATOM 1533 O O . LYS A 1 184 ? 10.449 -17.072 9.645 1.00 92.38 184 LYS A O 1
ATOM 1538 N N . ILE A 1 185 ? 9.281 -15.245 10.243 1.00 93.44 185 ILE A N 1
ATOM 1539 C CA . ILE A 1 185 ? 8.825 -14.929 8.884 1.00 93.44 185 ILE A CA 1
ATOM 1540 C C . ILE A 1 185 ? 9.969 -14.329 8.062 1.00 93.44 185 ILE A C 1
ATOM 1542 O O . ILE A 1 185 ? 10.300 -14.852 7.001 1.00 93.44 185 ILE A O 1
ATOM 1546 N N . TYR A 1 186 ? 10.617 -13.279 8.559 1.00 94.12 186 TYR A N 1
ATOM 1547 C CA . TYR A 1 186 ? 11.680 -12.574 7.851 1.00 94.12 186 TYR A CA 1
ATOM 1548 C C . TYR A 1 186 ? 12.909 -13.457 7.556 1.00 94.12 186 TYR A C 1
ATOM 1550 O O . TYR A 1 186 ? 13.333 -13.499 6.398 1.00 94.12 186 TYR A O 1
ATOM 1558 N N . PRO A 1 187 ? 13.424 -14.286 8.493 1.00 94.88 187 PRO A N 1
ATOM 1559 C CA . PRO A 1 187 ? 14.512 -15.221 8.187 1.00 94.88 187 PRO A CA 1
ATOM 1560 C C . PRO A 1 187 ? 14.150 -16.213 7.075 1.00 94.88 187 PRO A C 1
ATOM 1562 O O . PRO A 1 187 ? 14.986 -16.581 6.246 1.00 94.88 187 PRO A O 1
ATOM 1565 N N . ARG A 1 188 ? 12.879 -16.632 7.017 1.00 94.12 188 ARG A N 1
ATOM 1566 C CA . ARG A 1 188 ? 12.377 -17.497 5.947 1.00 94.12 188 ARG A CA 1
ATOM 1567 C C . ARG A 1 188 ? 12.344 -16.772 4.603 1.00 94.12 188 ARG A C 1
ATOM 1569 O O . ARG A 1 188 ? 12.753 -17.370 3.610 1.00 94.12 188 ARG A O 1
ATOM 1576 N N . ILE A 1 189 ? 11.929 -15.503 4.577 1.00 93.19 189 ILE A N 1
ATOM 1577 C CA . ILE A 1 189 ? 11.965 -14.656 3.373 1.00 93.19 189 ILE A CA 1
ATOM 1578 C C . ILE A 1 189 ? 13.400 -14.533 2.848 1.00 93.19 189 ILE A C 1
ATOM 1580 O O . ILE A 1 189 ? 13.623 -14.739 1.656 1.00 93.19 189 ILE A O 1
ATOM 1584 N N . LEU A 1 190 ? 14.380 -14.277 3.722 1.00 92.62 190 LEU A N 1
ATOM 1585 C CA . LEU A 1 190 ? 15.791 -14.180 3.328 1.00 92.62 190 LEU A CA 1
ATOM 1586 C C . LEU A 1 190 ? 16.322 -15.485 2.718 1.00 92.62 190 LEU A C 1
ATOM 1588 O O . LEU A 1 190 ? 17.031 -15.459 1.711 1.00 92.62 190 LEU A O 1
ATOM 1592 N N . ARG A 1 191 ? 15.950 -16.631 3.301 1.00 93.75 191 ARG A N 1
ATOM 1593 C CA . ARG A 1 191 ? 16.373 -17.957 2.831 1.00 93.75 191 ARG A CA 1
ATOM 1594 C C . ARG A 1 191 ? 15.724 -18.351 1.505 1.00 93.75 191 ARG A C 1
ATOM 1596 O O . ARG A 1 191 ? 16.412 -18.833 0.611 1.00 93.75 191 ARG A O 1
ATOM 1603 N N . GLU A 1 192 ? 14.410 -18.182 1.381 1.00 91.56 192 GLU A N 1
ATOM 1604 C CA . GLU A 1 192 ? 13.646 -18.663 0.222 1.00 91.56 192 GLU A CA 1
ATOM 1605 C C . GLU A 1 192 ? 13.576 -17.634 -0.921 1.00 91.56 192 GLU A C 1
ATOM 1607 O O . GLU A 1 192 ? 13.300 -18.004 -2.059 1.00 91.56 192 GLU A O 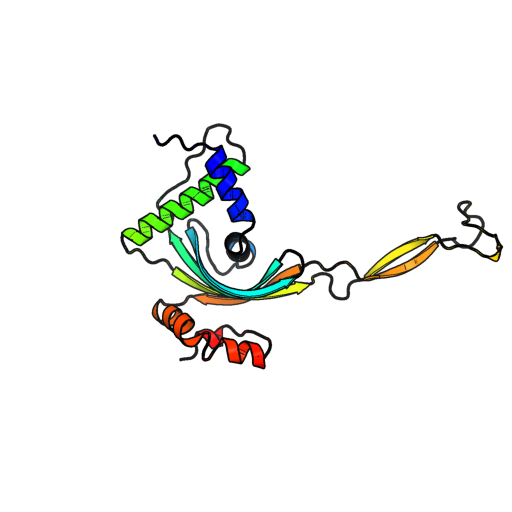1
ATOM 1612 N N . LYS A 1 193 ? 13.875 -16.354 -0.657 1.00 86.56 193 LYS A N 1
ATOM 1613 C CA . LYS A 1 193 ? 13.900 -15.245 -1.637 1.00 86.56 193 LYS A CA 1
ATOM 1614 C C . LYS A 1 193 ? 12.570 -14.993 -2.365 1.00 86.56 193 LYS A C 1
ATOM 1616 O O . LYS A 1 193 ? 12.533 -14.321 -3.396 1.00 86.56 193 LYS A O 1
ATOM 1621 N N . PHE A 1 194 ? 11.466 -15.506 -1.834 1.00 86.06 194 PHE A N 1
ATOM 1622 C CA . PHE A 1 194 ? 10.102 -15.182 -2.248 1.00 86.06 194 PHE A CA 1
ATOM 1623 C C . PHE A 1 194 ? 9.188 -15.183 -1.022 1.00 86.06 194 PHE A C 1
ATOM 1625 O O . PHE A 1 194 ? 9.576 -15.662 0.037 1.00 86.06 194 PHE A O 1
ATOM 1632 N N . VAL A 1 195 ? 7.967 -14.667 -1.169 1.00 91.19 195 VAL A N 1
ATOM 1633 C CA . VAL A 1 195 ? 6.983 -14.587 -0.083 1.00 91.19 195 VAL A CA 1
ATOM 1634 C C . VAL A 1 195 ? 5.734 -15.386 -0.446 1.00 91.19 195 VAL A C 1
ATOM 1636 O O . VAL A 1 195 ? 5.164 -15.195 -1.524 1.00 91.19 195 VAL A O 1
ATOM 1639 N N . LYS A 1 196 ? 5.282 -16.259 0.461 1.00 91.56 196 LYS A N 1
ATOM 1640 C CA . LYS A 1 196 ? 3.964 -16.911 0.390 1.00 91.56 196 LYS A CA 1
ATOM 1641 C C . LYS A 1 196 ? 3.075 -16.389 1.509 1.00 91.56 196 LYS A C 1
ATOM 1643 O O . LYS A 1 196 ? 3.475 -16.377 2.668 1.00 91.56 196 LYS A O 1
ATOM 1648 N N . ILE A 1 197 ? 1.839 -16.036 1.166 1.00 92.81 197 ILE A N 1
ATOM 1649 C CA . ILE A 1 197 ? 0.884 -15.461 2.119 1.00 92.81 197 ILE A CA 1
ATOM 1650 C C . ILE A 1 197 ? 0.578 -16.384 3.311 1.00 92.81 197 ILE A C 1
ATOM 1652 O O . ILE A 1 197 ? 0.348 -15.898 4.412 1.00 92.81 197 ILE A O 1
ATOM 1656 N N . ASN A 1 198 ? 0.637 -17.707 3.126 1.00 91.94 198 ASN A N 1
ATOM 1657 C CA . ASN A 1 198 ? 0.354 -18.666 4.199 1.00 91.94 198 ASN A CA 1
ATOM 1658 C C . ASN A 1 198 ? 1.387 -18.619 5.336 1.00 91.94 198 ASN A C 1
ATOM 1660 O O . ASN A 1 198 ? 1.022 -18.866 6.477 1.00 91.94 198 ASN A O 1
ATOM 1664 N N . TRP A 1 199 ? 2.629 -18.189 5.081 1.00 91.38 199 TRP A N 1
ATOM 1665 C CA . TRP A 1 199 ? 3.665 -18.101 6.125 1.00 91.38 199 TRP A CA 1
ATOM 1666 C C . TRP A 1 199 ? 3.320 -17.132 7.257 1.00 91.38 199 TRP A C 1
ATOM 1668 O O . TRP A 1 199 ? 3.888 -17.212 8.340 1.00 91.38 199 TRP A O 1
ATOM 1678 N N . PHE A 1 200 ? 2.401 -16.208 6.995 1.00 89.12 200 PHE A N 1
ATOM 1679 C CA . PHE A 1 200 ? 1.900 -15.236 7.959 1.00 89.12 200 PHE A CA 1
ATOM 1680 C C . PHE A 1 200 ? 0.713 -15.768 8.774 1.00 89.12 200 PHE A C 1
ATOM 1682 O O . PHE A 1 200 ? 0.261 -15.104 9.705 1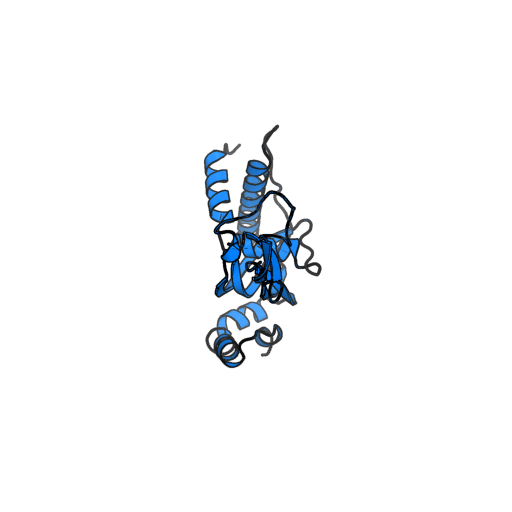.00 89.12 200 PHE A O 1
ATOM 1689 N N . LEU A 1 201 ? 0.169 -16.924 8.390 1.00 86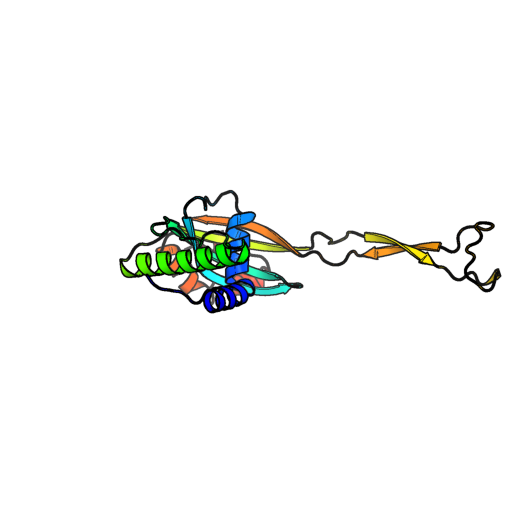.31 201 LEU A N 1
ATOM 1690 C CA . LEU A 1 201 ? -1.053 -17.510 8.941 1.00 86.31 201 LEU A CA 1
ATOM 1691 C C . LEU A 1 201 ? -0.801 -18.854 9.634 1.00 86.31 201 LEU A C 1
ATOM 1693 O O . LEU A 1 201 ? -1.630 -19.264 10.448 1.00 86.31 201 LEU A O 1
ATOM 1697 N N . ASP A 1 202 ? 0.313 -19.515 9.313 1.00 71.19 202 ASP A N 1
ATOM 1698 C CA . ASP A 1 202 ? 0.743 -20.772 9.921 1.00 71.19 202 ASP A CA 1
ATOM 1699 C C . ASP A 1 202 ? 1.043 -20.546 11.416 1.00 71.19 202 ASP A C 1
ATOM 1701 O O . ASP A 1 202 ? 1.890 -19.719 11.761 1.00 71.19 202 ASP A O 1
ATOM 1705 N N . LYS A 1 203 ? 0.311 -21.243 12.295 1.00 58.47 203 LYS A N 1
ATOM 1706 C CA . LYS A 1 203 ? 0.491 -21.200 13.756 1.00 58.47 203 LYS A CA 1
ATOM 1707 C C . LYS A 1 203 ? 1.702 -22.012 14.200 1.00 58.47 203 LYS A C 1
ATOM 1709 O O . LYS A 1 203 ? 1.848 -23.143 13.693 1.00 58.47 203 LYS A O 1
#

pLDDT: mean 90.1, std 11.3, range [42.19, 98.44]

Solvent-accessible surface area (backbone atoms only — not comparable to full-atom values): 12150 Å² total; per-residue (Å²): 128,89,81,70,60,66,64,62,45,43,53,55,38,56,56,44,66,74,35,72,63,43,52,49,53,48,46,49,73,75,70,39,83,94,53,84,58,77,76,39,38,85,41,82,77,48,68,46,66,82,50,69,54,89,97,40,77,30,46,60,36,39,30,36,30,38,33,78,62,87,61,76,66,85,74,62,87,89,59,51,71,69,56,49,51,24,46,42,54,50,40,43,53,54,39,52,52,56,38,46,76,75,66,57,77,53,57,32,34,42,36,28,45,44,70,44,53,77,27,70,91,41,66,44,77,45,77,39,85,34,79,38,76,94,74,73,39,73,64,86,80,78,85,61,92,65,37,52,44,79,43,78,41,74,46,73,79,42,72,44,80,42,79,75,36,78,43,80,48,53,73,68,45,52,52,47,34,71,72,35,32,80,82,54,43,48,59,46,34,70,74,68,73,56,81,62,65,60,68,56,68,68,127

Radius of gyration: 24.78 Å; Cα contacts (8 Å, |Δi|>4): 277; chains: 1; bounding box: 53×49×74 Å

Foldseek 3Di:
DPPPPLVVLLVVVVVVCLDPFVVVVCCCPPPDPPDPQPQKFKAWDDWAFDQDDVSDTFTLKTKIFIGHDPDDFDDDVPDDPSSVVSSRVVSSVVRVVVCVVVPDGGWMKMWGKGKDFPQVPPKDWDWDFAQDPVVRGGDPPPPDDHSTDTDIDRDDTDIDMDTDDMDTDDPVLVVQCVVCVVPQQVVVCVVVVHHDPCSSVPD

Mean predicted aligned error: 7.24 Å